Protein AF-A0A6L3ANA5-F1 (afdb_monomer)

Radius of gyration: 18.65 Å; Cα contacts (8 Å, |Δi|>4): 337; chains: 1; bounding box: 54×46×46 Å

Foldseek 3Di:
DPPLPDDLVLLLLCLLPDQPASALVLSQVQPLDHDDHSVSVVCCLQVDDDFQVVLLVVCVVVDDQQDFKKWKDKDWQAPQPQPLAPQWDFDQDPVVRHTGTTWMKTWIWTDRVQATRTNGIDTDDCPPPVDDSVNVVCVVPPDDDDDDGDMDHPDPVPPDVVVVVVVVVVVVVVVLVVVQLCNRRVLSNPNDSDPSSNVSSNVSSSVSSVVQRVQCVVVVPPGRDSVVSDDVVSVVSRD

pLDDT: mean 78.27, std 18.44, range [29.59, 97.62]

Mean predicted aligned error: 9.35 Å

Structure (mmCIF, N/CA/C/O backbone):
data_AF-A0A6L3ANA5-F1
#
_entry.id   AF-A0A6L3ANA5-F1
#
loop_
_atom_site.group_PDB
_atom_site.id
_atom_site.type_symbol
_atom_site.label_atom_id
_atom_site.label_alt_id
_atom_site.label_comp_id
_atom_site.label_asym_id
_atom_site.label_entity_id
_atom_site.label_seq_id
_atom_site.pdbx_PDB_ins_code
_atom_site.Cartn_x
_atom_site.Cartn_y
_atom_site.Cartn_z
_atom_site.occupancy
_atom_site.B_iso_or_equiv
_atom_site.auth_seq_id
_atom_site.auth_comp_id
_atom_site.auth_asym_id
_atom_site.auth_atom_id
_atom_site.pdbx_PDB_model_num
ATOM 1 N N . MET A 1 1 ? 29.520 -7.073 -9.495 1.00 44.97 1 MET A N 1
ATOM 2 C CA . MET A 1 1 ? 28.052 -6.912 -9.380 1.00 44.97 1 MET A CA 1
ATOM 3 C C . MET A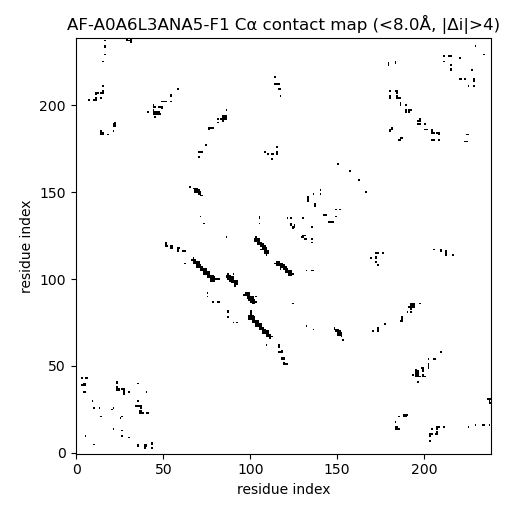 1 1 ? 27.748 -5.419 -9.348 1.00 44.97 1 MET A C 1
ATOM 5 O O . MET A 1 1 ? 28.280 -4.739 -8.481 1.00 44.97 1 MET A O 1
ATOM 9 N N . GLN A 1 2 ? 27.008 -4.876 -10.319 1.00 54.78 2 GLN A N 1
ATOM 10 C CA . GLN A 1 2 ? 26.681 -3.442 -10.339 1.00 54.78 2 GLN A CA 1
ATOM 11 C C . GLN A 1 2 ? 25.819 -3.109 -9.109 1.00 54.78 2 GLN A C 1
ATOM 13 O O . GLN A 1 2 ? 24.831 -3.801 -8.858 1.00 54.78 2 GLN A O 1
ATOM 18 N N . LYS A 1 3 ? 26.193 -2.084 -8.331 1.00 63.38 3 LYS A N 1
ATOM 19 C CA . LYS A 1 3 ? 25.430 -1.657 -7.149 1.00 63.38 3 LYS A CA 1
ATOM 20 C C . LYS A 1 3 ? 24.008 -1.288 -7.581 1.00 63.38 3 LYS A C 1
ATOM 22 O O . LYS A 1 3 ? 23.821 -0.506 -8.512 1.00 63.38 3 LYS A O 1
ATOM 27 N N . GLN A 1 4 ? 23.014 -1.871 -6.920 1.00 76.69 4 GLN A N 1
ATOM 28 C CA . GLN A 1 4 ? 21.607 -1.576 -7.164 1.00 76.69 4 GLN A CA 1
ATOM 29 C C . GLN A 1 4 ? 21.347 -0.091 -6.874 1.00 76.69 4 GLN A C 1
ATOM 31 O O . GLN A 1 4 ? 21.484 0.350 -5.734 1.00 76.69 4 GLN A O 1
ATOM 36 N N . LYS A 1 5 ? 21.044 0.694 -7.919 1.00 84.94 5 LYS A N 1
ATOM 37 C CA . LYS A 1 5 ? 20.878 2.155 -7.797 1.00 84.94 5 LYS A CA 1
ATOM 38 C C . LYS A 1 5 ? 19.527 2.540 -7.186 1.00 84.94 5 LYS A C 1
ATOM 40 O O . LYS A 1 5 ? 19.439 3.534 -6.475 1.00 84.94 5 LYS A O 1
ATOM 45 N N . CYS A 1 6 ? 18.478 1.759 -7.451 1.00 91.69 6 CYS A N 1
ATOM 46 C CA . CYS A 1 6 ? 17.171 1.969 -6.832 1.00 91.69 6 CYS A CA 1
ATOM 47 C C . CYS A 1 6 ? 17.160 1.412 -5.403 1.00 91.69 6 CYS A C 1
ATOM 49 O O . CYS A 1 6 ? 17.636 0.304 -5.165 1.00 91.69 6 CYS A O 1
ATOM 51 N N . SER A 1 7 ? 16.594 2.164 -4.463 1.00 93.00 7 SER A N 1
ATOM 52 C CA . SER A 1 7 ? 16.527 1.805 -3.045 1.00 93.00 7 SER A CA 1
ATOM 53 C C . SER A 1 7 ? 15.116 1.994 -2.494 1.00 93.00 7 SER A C 1
ATOM 55 O O . SER A 1 7 ? 14.294 2.699 -3.086 1.00 93.00 7 SER A O 1
ATOM 57 N N . LEU A 1 8 ? 14.843 1.394 -1.332 1.00 94.38 8 LEU A N 1
ATOM 58 C CA . LEU A 1 8 ? 13.560 1.547 -0.649 1.00 94.38 8 LEU A CA 1
ATOM 59 C C . LEU A 1 8 ? 13.218 3.026 -0.368 1.00 94.38 8 LEU A C 1
ATOM 61 O O . LEU A 1 8 ? 12.121 3.442 -0.748 1.00 94.38 8 LEU A O 1
ATOM 65 N N . PRO A 1 9 ? 14.115 3.856 0.210 1.00 94.44 9 PRO A N 1
ATOM 66 C CA . PRO A 1 9 ? 13.837 5.278 0.414 1.00 94.44 9 PRO A CA 1
ATOM 67 C C . PRO A 1 9 ? 13.541 6.030 -0.885 1.00 94.44 9 PRO A C 1
ATOM 69 O O . PRO A 1 9 ? 12.582 6.798 -0.922 1.00 94.44 9 PRO A O 1
ATOM 72 N N . LEU A 1 10 ? 14.309 5.772 -1.952 1.00 93.88 10 LEU A N 1
ATOM 73 C CA . LEU A 1 10 ? 14.110 6.425 -3.248 1.00 93.88 10 LEU A CA 1
ATOM 74 C C . LEU A 1 10 ? 12.730 6.096 -3.826 1.00 93.88 10 LEU A C 1
ATOM 76 O O . LEU A 1 10 ? 11.975 7.001 -4.171 1.00 93.88 10 LEU A O 1
ATOM 80 N N . TYR A 1 11 ? 12.378 4.809 -3.882 1.00 95.69 11 TYR A N 1
ATOM 81 C CA . TYR A 1 11 ? 11.090 4.382 -4.424 1.00 95.69 11 TYR A CA 1
ATOM 82 C C . TYR A 1 11 ? 9.921 4.876 -3.559 1.00 95.69 11 TYR A C 1
ATOM 84 O O . TYR A 1 11 ? 8.902 5.310 -4.085 1.00 95.69 11 TYR A O 1
ATOM 92 N N . THR A 1 12 ? 10.087 4.893 -2.232 1.00 95.25 12 THR A N 1
ATOM 93 C CA . THR A 1 12 ? 9.076 5.421 -1.300 1.00 95.25 12 THR A CA 1
ATOM 94 C C . THR A 1 12 ? 8.828 6.909 -1.543 1.00 95.25 12 THR A C 1
ATOM 96 O O . THR A 1 12 ? 7.681 7.327 -1.687 1.00 95.25 12 THR A O 1
ATOM 99 N N . ASN A 1 13 ? 9.893 7.711 -1.628 1.00 93.25 13 ASN A N 1
ATOM 100 C CA . ASN A 1 13 ? 9.788 9.152 -1.865 1.00 93.25 13 ASN A CA 1
ATOM 101 C C . ASN A 1 13 ? 9.181 9.447 -3.244 1.00 93.25 13 ASN A C 1
A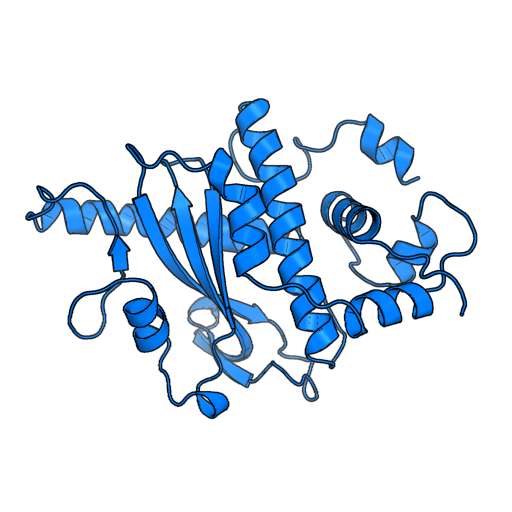TOM 103 O O . ASN A 1 13 ? 8.362 10.355 -3.370 1.00 93.25 13 ASN A O 1
ATOM 107 N N . PHE A 1 14 ? 9.499 8.627 -4.248 1.00 93.81 14 PHE A N 1
ATOM 108 C CA . PHE A 1 14 ? 8.855 8.688 -5.555 1.00 93.81 14 PHE A CA 1
ATOM 109 C C . PHE A 1 14 ? 7.338 8.468 -5.477 1.00 93.81 14 PHE A C 1
ATOM 111 O O . PHE A 1 14 ? 6.591 9.255 -6.053 1.00 93.81 14 PHE A O 1
ATOM 118 N N . LEU A 1 15 ? 6.854 7.455 -4.744 1.00 94.31 15 LEU A N 1
ATOM 119 C CA . LEU A 1 15 ? 5.407 7.229 -4.589 1.00 94.31 15 LEU A CA 1
ATOM 120 C C . LEU A 1 15 ? 4.707 8.377 -3.845 1.00 94.31 15 LEU A C 1
ATOM 122 O O . LEU A 1 15 ? 3.566 8.720 -4.169 1.00 94.31 15 LEU A O 1
ATOM 126 N N . ILE A 1 16 ? 5.385 8.970 -2.859 1.00 92.00 16 ILE A N 1
ATOM 127 C CA . ILE A 1 16 ? 4.881 10.110 -2.084 1.00 92.00 16 ILE A CA 1
ATOM 128 C C . ILE A 1 16 ? 4.738 11.348 -2.975 1.00 92.00 16 ILE A C 1
ATOM 130 O O . ILE A 1 16 ? 3.698 12.004 -2.956 1.00 92.00 16 ILE A O 1
ATOM 134 N N . ALA A 1 17 ? 5.754 11.659 -3.773 1.00 88.19 17 ALA A N 1
ATOM 135 C CA . ALA A 1 17 ? 5.783 12.892 -4.548 1.00 88.19 17 ALA A CA 1
ATOM 136 C C . ALA A 1 17 ? 5.028 12.816 -5.876 1.00 88.19 17 ALA A C 1
ATOM 138 O O . ALA A 1 17 ? 4.419 13.794 -6.306 1.00 88.19 17 ALA A O 1
ATOM 139 N N . ASN A 1 18 ? 5.045 11.660 -6.535 1.00 84.12 18 ASN A N 1
ATOM 140 C CA . ASN A 1 18 ? 4.441 11.522 -7.848 1.00 84.12 18 ASN A CA 1
ATOM 141 C C . ASN A 1 18 ? 2.910 11.471 -7.740 1.00 84.12 18 ASN A C 1
ATOM 143 O O . ASN A 1 18 ? 2.349 10.760 -6.903 1.00 84.12 18 ASN A O 1
ATOM 147 N N . GLN A 1 19 ? 2.222 12.231 -8.593 1.00 73.06 19 GLN A N 1
ATOM 148 C CA . GLN A 1 19 ? 0.756 12.312 -8.627 1.00 73.06 19 GLN A CA 1
ATOM 149 C C . GLN A 1 19 ? 0.152 11.766 -9.924 1.00 73.06 19 GLN A C 1
ATOM 151 O O . GLN A 1 19 ? -1.070 11.707 -10.041 1.00 73.06 19 GLN A O 1
ATOM 156 N N . ASN A 1 20 ? 0.979 11.362 -10.893 1.00 71.88 20 ASN A N 1
ATOM 157 C CA . ASN A 1 20 ? 0.503 11.032 -12.233 1.00 71.88 20 ASN A CA 1
ATOM 158 C C . ASN A 1 20 ? 0.919 9.620 -12.671 1.00 71.88 20 ASN A C 1
ATOM 160 O O . ASN A 1 20 ? 0.096 8.700 -12.696 1.00 71.88 20 ASN A O 1
ATOM 164 N N . ARG A 1 21 ? 2.202 9.420 -13.003 1.00 82.38 21 ARG A N 1
ATOM 165 C CA . ARG A 1 21 ? 2.681 8.203 -13.681 1.00 82.38 21 ARG A CA 1
ATOM 166 C C . ARG A 1 21 ? 3.620 7.377 -12.813 1.00 82.38 21 ARG A C 1
ATOM 168 O O . ARG A 1 21 ? 4.828 7.572 -12.832 1.00 82.38 21 ARG A O 1
ATOM 175 N N . TYR A 1 22 ? 3.086 6.381 -12.120 1.00 87.25 22 TYR A N 1
ATOM 176 C CA . TYR A 1 22 ? 3.867 5.469 -11.278 1.00 87.25 22 TYR A CA 1
ATOM 177 C C . TYR A 1 22 ? 4.582 4.391 -12.118 1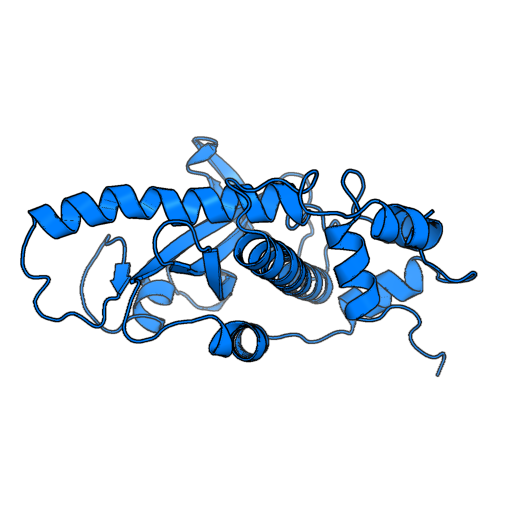.00 87.25 22 TYR A C 1
ATOM 179 O O . TYR A 1 22 ? 4.155 3.242 -12.175 1.00 87.25 22 TYR A O 1
ATOM 187 N N . SER A 1 23 ? 5.655 4.766 -12.820 1.00 89.12 23 SER A N 1
ATOM 188 C CA . SER A 1 23 ? 6.441 3.851 -13.663 1.00 89.12 23 SER A CA 1
ATOM 189 C C . SER A 1 23 ? 7.942 3.971 -13.402 1.00 89.12 23 SER A C 1
ATOM 191 O O . SER A 1 23 ? 8.415 5.018 -12.965 1.00 89.12 23 SER A O 1
ATOM 193 N N . GLY A 1 24 ? 8.702 2.914 -13.712 1.00 88.75 24 GLY A N 1
ATOM 194 C CA . GLY A 1 24 ? 10.166 2.955 -13.627 1.00 88.75 24 GLY A CA 1
ATOM 195 C C . GLY A 1 24 ? 10.792 3.980 -14.578 1.00 88.75 24 GLY A C 1
ATOM 196 O O . GLY A 1 24 ? 11.800 4.585 -14.240 1.00 88.75 24 GLY A O 1
ATOM 197 N N . VAL A 1 25 ? 10.158 4.236 -15.727 1.00 90.00 25 VAL A N 1
ATOM 198 C CA . VAL A 1 25 ? 10.573 5.298 -16.658 1.00 90.00 25 VAL A CA 1
ATOM 199 C C . VAL A 1 25 ? 10.395 6.676 -16.029 1.00 90.00 25 VAL A C 1
ATOM 201 O O . VAL A 1 25 ? 11.265 7.530 -16.156 1.00 90.00 25 VAL A O 1
ATOM 204 N N . GLU A 1 26 ? 9.287 6.899 -15.325 1.00 91.44 26 GLU A N 1
ATOM 205 C CA . GLU A 1 26 ? 9.063 8.177 -14.651 1.00 91.44 26 GLU A CA 1
ATOM 206 C C . GLU A 1 26 ? 10.079 8.392 -13.532 1.00 91.44 26 GLU A C 1
ATOM 208 O O . GLU A 1 26 ? 10.732 9.427 -13.495 1.00 91.44 26 GLU A O 1
ATOM 213 N N . LEU A 1 27 ? 10.292 7.382 -12.682 1.00 91.88 27 LEU A N 1
ATOM 214 C CA . LEU A 1 27 ? 11.313 7.457 -11.640 1.00 91.88 27 LEU A CA 1
ATOM 215 C C . LEU A 1 27 ? 12.711 7.695 -12.226 1.00 91.88 27 LEU A C 1
ATOM 217 O O . LEU A 1 27 ? 13.471 8.459 -11.650 1.00 91.88 27 LEU A O 1
ATOM 221 N N . SER A 1 28 ? 13.046 7.123 -13.388 1.00 90.94 28 SER A N 1
ATOM 222 C CA . SER A 1 28 ? 14.344 7.405 -14.018 1.00 90.94 28 SER A CA 1
ATOM 223 C C . SER A 1 28 ? 14.534 8.859 -14.462 1.00 90.94 28 SER A C 1
ATOM 225 O O . SER A 1 28 ? 15.671 9.285 -14.617 1.00 90.94 28 SER A O 1
ATOM 227 N N . LYS A 1 29 ? 13.446 9.616 -14.661 1.00 89.56 29 LYS A N 1
ATOM 228 C CA . LYS A 1 29 ? 13.493 11.028 -15.070 1.00 89.56 29 LYS A CA 1
ATOM 229 C C . LYS A 1 29 ? 13.559 11.996 -13.895 1.00 89.56 29 LYS A C 1
ATOM 231 O O . LYS A 1 29 ? 14.153 13.051 -14.036 1.00 89.56 29 LYS A O 1
ATOM 236 N N . VAL A 1 30 ? 12.919 11.646 -12.778 1.00 89.38 30 VAL A N 1
ATOM 237 C CA . VAL A 1 30 ? 12.760 12.527 -11.601 1.00 89.38 30 VAL A CA 1
ATOM 238 C C . VAL A 1 30 ? 13.673 12.139 -10.437 1.00 89.38 30 VAL A C 1
ATOM 240 O O . VAL A 1 30 ? 13.513 12.614 -9.314 1.00 89.38 30 VAL A O 1
ATOM 243 N N . ALA A 1 31 ? 14.576 11.182 -10.650 1.00 88.06 31 ALA A N 1
ATOM 244 C CA . ALA A 1 31 ? 15.518 10.785 -9.621 1.00 88.06 31 ALA A CA 1
ATOM 245 C C . ALA A 1 31 ? 16.539 11.907 -9.370 1.00 88.06 31 ALA A C 1
ATOM 247 O O . ALA A 1 31 ? 17.009 12.522 -10.322 1.00 88.06 31 ALA A O 1
ATOM 248 N N . PRO A 1 32 ? 16.967 12.114 -8.113 1.00 84.06 32 PRO A N 1
ATOM 249 C CA . PRO A 1 32 ? 17.853 13.219 -7.738 1.00 84.06 32 PRO A CA 1
ATOM 250 C C . PRO A 1 32 ? 19.316 13.018 -8.173 1.00 84.06 32 PRO A C 1
ATOM 252 O O . PRO A 1 32 ? 20.201 13.745 -7.733 1.00 84.06 32 PRO A O 1
ATOM 255 N N . PHE A 1 33 ? 19.604 11.985 -8.965 1.00 83.38 33 PHE A N 1
ATOM 256 C CA . PHE A 1 33 ? 20.933 11.698 -9.488 1.00 83.38 33 PHE A CA 1
ATOM 257 C C . PHE A 1 33 ? 20.832 11.175 -10.917 1.00 83.38 33 PHE A C 1
ATOM 259 O O . PHE A 1 33 ? 19.941 10.385 -11.245 1.00 83.38 33 PHE A O 1
ATOM 266 N N . GLU A 1 34 ? 21.783 11.595 -11.746 1.00 67.31 34 GLU A N 1
ATOM 267 C CA . GLU A 1 34 ? 21.899 11.156 -13.132 1.00 67.31 34 GLU A CA 1
ATOM 268 C C . G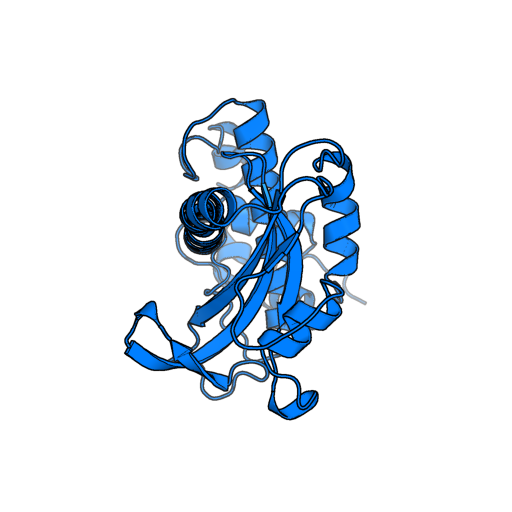LU A 1 34 ? 22.214 9.638 -13.185 1.00 67.31 34 GLU A C 1
ATOM 270 O O . GLU A 1 34 ? 22.808 9.060 -12.268 1.00 67.31 34 GLU A O 1
ATOM 275 N N . ASP A 1 35 ? 21.758 8.955 -14.242 1.00 79.12 35 ASP A N 1
ATOM 276 C CA . ASP A 1 35 ? 22.039 7.542 -14.573 1.00 79.12 35 ASP A CA 1
ATOM 277 C C . ASP A 1 35 ? 21.262 6.413 -13.860 1.00 79.12 35 ASP A C 1
ATOM 279 O O . ASP A 1 35 ? 21.728 5.259 -13.843 1.00 79.12 35 ASP A O 1
ATOM 283 N N . ILE A 1 36 ? 20.085 6.645 -13.274 1.00 88.31 36 ILE A N 1
ATOM 284 C CA . ILE A 1 36 ? 19.224 5.514 -12.884 1.00 88.31 36 ILE A CA 1
ATOM 285 C C . ILE A 1 36 ? 18.436 4.982 -14.089 1.00 88.31 36 ILE A C 1
ATOM 287 O O . ILE A 1 36 ? 17.561 5.640 -14.633 1.00 88.31 36 ILE A O 1
ATOM 291 N N . SER A 1 37 ? 18.706 3.744 -14.506 1.00 90.06 37 SER A N 1
ATOM 292 C CA . SER A 1 37 ? 17.910 3.106 -15.558 1.00 90.06 37 SER A CA 1
ATOM 293 C C . SER A 1 37 ? 16.599 2.529 -15.016 1.00 90.06 37 SER A C 1
ATOM 295 O O . SER A 1 37 ? 16.537 2.024 -13.889 1.00 90.06 37 SER A O 1
ATOM 297 N N . HIS A 1 38 ? 15.556 2.515 -15.850 1.00 88.88 38 HIS A N 1
ATOM 298 C CA . HIS A 1 38 ? 14.297 1.830 -15.539 1.00 88.88 38 HIS A CA 1
ATOM 299 C C . HIS A 1 38 ? 14.491 0.321 -15.292 1.00 88.88 38 HIS A C 1
ATOM 301 O O . HIS A 1 38 ? 13.760 -0.272 -14.495 1.00 88.88 38 HIS A O 1
ATOM 307 N N . ASP A 1 39 ? 15.526 -0.289 -15.874 1.00 90.44 39 ASP A N 1
ATOM 308 C CA . ASP A 1 39 ? 15.921 -1.673 -15.587 1.00 90.44 39 ASP A CA 1
ATOM 309 C C . ASP A 1 39 ? 16.429 -1.863 -14.157 1.00 90.44 39 ASP A C 1
ATOM 311 O O . ASP A 1 39 ? 16.161 -2.890 -13.537 1.00 90.44 39 ASP A O 1
ATOM 315 N N . SER A 1 40 ? 17.166 -0.890 -13.612 1.00 91.75 40 SER A N 1
ATOM 316 C CA . SER A 1 40 ? 17.617 -0.915 -12.213 1.00 91.75 40 SER A CA 1
ATOM 317 C C . SER A 1 40 ? 16.425 -0.882 -11.252 1.00 91.75 40 SER A C 1
ATOM 319 O O . SER A 1 40 ? 16.412 -1.580 -10.237 1.00 91.75 40 SER A O 1
ATOM 321 N N . ILE A 1 41 ? 15.389 -0.118 -11.604 1.00 93.56 41 ILE A N 1
ATOM 322 C CA . ILE A 1 41 ? 14.143 -0.016 -10.835 1.00 93.56 41 ILE A CA 1
ATOM 323 C C . ILE A 1 41 ? 13.339 -1.314 -10.940 1.00 93.56 41 ILE A C 1
ATOM 325 O O . ILE A 1 41 ? 12.881 -1.837 -9.926 1.00 93.56 41 ILE A O 1
ATOM 329 N N . SER A 1 42 ? 13.217 -1.875 -12.144 1.00 94.19 42 SER A N 1
ATOM 330 C CA . SER A 1 42 ? 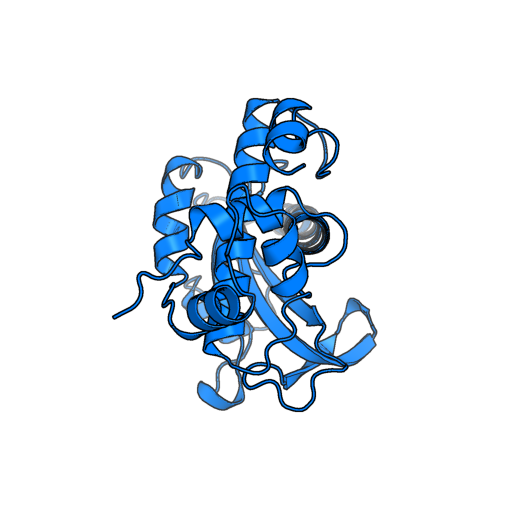12.534 -3.155 -12.367 1.00 94.19 42 SER A CA 1
ATOM 331 C C . SER A 1 42 ? 13.223 -4.293 -11.612 1.00 94.19 42 SER A C 1
ATOM 333 O O . SER A 1 42 ? 12.555 -5.075 -10.937 1.00 94.19 42 SER A O 1
ATOM 335 N N . ARG A 1 43 ? 14.564 -4.326 -11.625 1.00 94.69 43 ARG A N 1
ATOM 336 C CA . ARG A 1 43 ? 15.360 -5.242 -10.797 1.00 94.69 43 ARG A CA 1
ATOM 337 C C . ARG A 1 43 ? 15.091 -5.044 -9.313 1.00 94.69 43 ARG A C 1
ATOM 339 O O . ARG A 1 43 ? 14.862 -6.032 -8.634 1.00 94.69 43 ARG A O 1
ATOM 346 N N . PHE A 1 44 ? 15.044 -3.802 -8.821 1.00 95.75 44 PHE A N 1
ATOM 347 C CA . PHE A 1 44 ? 14.697 -3.539 -7.422 1.00 95.75 44 PHE A CA 1
ATOM 348 C C . PHE A 1 44 ? 13.332 -4.089 -7.032 1.00 95.75 44 PHE A C 1
ATOM 350 O O . PHE A 1 44 ? 13.223 -4.736 -5.994 1.00 95.75 44 PHE A O 1
ATOM 357 N N . LEU A 1 45 ? 12.317 -3.887 -7.867 1.00 95.69 45 LEU A N 1
ATOM 358 C CA . LEU A 1 45 ? 10.989 -4.427 -7.600 1.00 95.69 45 LEU A CA 1
ATOM 359 C C . LEU A 1 45 ? 10.987 -5.960 -7.598 1.00 95.69 45 LEU A C 1
ATOM 361 O O . LEU A 1 45 ? 10.343 -6.563 -6.748 1.00 95.69 45 LEU A O 1
ATOM 365 N N . ALA A 1 46 ? 11.696 -6.593 -8.533 1.00 95.31 46 ALA A N 1
ATOM 366 C CA . ALA A 1 46 ? 11.709 -8.046 -8.676 1.00 95.31 46 ALA A CA 1
ATOM 367 C C . ALA A 1 46 ? 12.592 -8.776 -7.649 1.00 95.31 46 ALA A C 1
ATOM 369 O O . ALA A 1 46 ? 12.283 -9.911 -7.303 1.00 95.31 46 ALA A O 1
ATOM 370 N N . SER A 1 47 ? 13.682 -8.163 -7.176 1.00 94.25 47 SER A N 1
ATOM 371 C CA . SER A 1 47 ? 14.657 -8.816 -6.289 1.00 94.25 47 SER A CA 1
ATOM 372 C C . SER A 1 47 ? 14.486 -8.475 -4.810 1.00 94.25 47 SER A C 1
ATOM 374 O O . SER A 1 47 ? 15.143 -9.088 -3.970 1.00 94.25 47 SER A O 1
ATOM 376 N N . SER A 1 48 ? 13.677 -7.467 -4.477 1.00 93.50 48 SER A N 1
ATOM 377 C CA . SER A 1 48 ? 13.403 -7.125 -3.080 1.00 93.50 48 SER A CA 1
ATOM 378 C C . SER A 1 48 ? 12.438 -8.130 -2.465 1.00 93.50 48 SER A C 1
ATOM 380 O O . SER A 1 48 ? 11.505 -8.588 -3.117 1.00 93.50 48 SER A O 1
ATOM 382 N N . ASN A 1 49 ? 12.649 -8.445 -1.189 1.00 90.12 49 ASN A N 1
ATOM 383 C CA . ASN A 1 49 ? 11.765 -9.316 -0.429 1.00 90.12 49 ASN A CA 1
ATOM 384 C C . ASN A 1 49 ? 11.316 -8.590 0.838 1.00 90.12 49 ASN A C 1
ATOM 386 O O . ASN A 1 49 ? 12.045 -8.550 1.832 1.00 90.12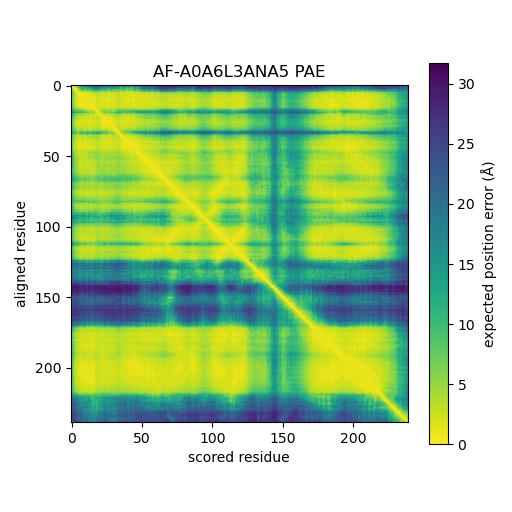 49 ASN A O 1
ATOM 390 N N . PHE A 1 50 ? 10.136 -7.977 0.766 1.00 92.12 50 PHE A N 1
ATOM 391 C CA . PHE A 1 50 ? 9.510 -7.321 1.904 1.00 92.12 50 PHE A CA 1
ATOM 392 C C . PHE A 1 50 ? 8.287 -8.098 2.368 1.00 92.12 50 PHE A C 1
ATOM 394 O O . PHE A 1 50 ? 7.511 -8.601 1.558 1.00 92.12 50 PHE A O 1
ATOM 401 N N . THR A 1 51 ? 8.101 -8.166 3.682 1.00 87.00 51 THR A N 1
ATOM 402 C CA . THR A 1 51 ? 7.019 -8.926 4.310 1.00 87.00 51 THR A CA 1
ATOM 403 C C . THR A 1 51 ? 6.078 -8.002 5.079 1.00 87.00 51 THR A C 1
ATOM 405 O O . THR A 1 51 ? 6.530 -6.999 5.641 1.00 87.00 51 THR A O 1
ATOM 408 N N . PRO A 1 52 ? 4.780 -8.336 5.185 1.00 85.06 52 PRO A N 1
ATOM 409 C CA . PRO A 1 52 ? 3.848 -7.581 6.022 1.00 85.06 52 PRO A CA 1
ATOM 410 C C . PRO A 1 52 ? 4.310 -7.451 7.483 1.00 85.06 52 PRO A C 1
ATOM 412 O O . PRO A 1 52 ? 4.139 -6.403 8.090 1.00 85.06 52 PRO A O 1
ATOM 415 N N . SER A 1 53 ? 5.026 -8.435 8.038 1.00 83.94 53 SER A N 1
ATOM 416 C CA . SER A 1 53 ? 5.596 -8.335 9.393 1.00 83.94 53 SER A CA 1
ATOM 417 C C . SER A 1 53 ? 6.603 -7.187 9.553 1.00 83.94 53 SER A C 1
ATOM 419 O O . SER A 1 53 ? 6.728 -6.619 10.638 1.00 83.94 53 SER A O 1
ATOM 421 N N . GLN A 1 54 ? 7.307 -6.794 8.485 1.00 88.75 54 GLN A N 1
ATOM 422 C CA . GLN A 1 54 ? 8.170 -5.609 8.517 1.00 88.75 54 GLN A CA 1
ATOM 423 C C . GLN A 1 54 ? 7.365 -4.306 8.576 1.00 88.75 54 GLN A C 1
ATOM 425 O O . GLN A 1 54 ? 7.880 -3.323 9.107 1.00 88.75 54 GLN A O 1
ATOM 430 N N . LEU A 1 55 ? 6.120 -4.294 8.083 1.00 90.00 55 LEU A N 1
ATOM 431 C CA . LEU A 1 55 ? 5.212 -3.153 8.212 1.00 90.00 55 LEU A CA 1
ATOM 432 C C . LEU A 1 55 ? 4.898 -2.886 9.684 1.00 90.00 55 LEU A C 1
ATOM 434 O O . LEU A 1 55 ? 5.035 -1.754 10.142 1.00 90.00 55 LEU A O 1
ATOM 438 N N . TRP A 1 56 ? 4.578 -3.943 10.440 1.00 89.62 56 TRP A N 1
ATOM 439 C CA . TRP A 1 56 ? 4.298 -3.851 11.874 1.00 89.62 56 TRP A CA 1
ATOM 440 C C . TRP A 1 56 ? 5.436 -3.177 12.647 1.00 89.62 56 TRP A C 1
ATOM 442 O O . TRP A 1 56 ? 5.191 -2.304 13.475 1.00 89.62 56 TRP A O 1
ATOM 452 N N . ASN A 1 57 ? 6.692 -3.504 12.329 1.00 89.06 57 ASN A N 1
ATOM 453 C CA . ASN A 1 57 ? 7.850 -2.877 12.974 1.00 89.06 57 ASN A CA 1
ATOM 454 C C . ASN A 1 57 ? 7.912 -1.355 12.758 1.00 89.06 57 ASN A C 1
ATOM 456 O O . ASN A 1 57 ? 8.447 -0.651 13.610 1.00 89.06 57 ASN A O 1
ATOM 460 N N . GLN A 1 58 ? 7.374 -0.851 11.643 1.00 89.25 58 GLN A N 1
ATOM 461 C CA . GLN A 1 58 ? 7.328 0.583 11.344 1.00 89.25 58 GLN A CA 1
ATOM 462 C C . GLN A 1 58 ? 6.183 1.288 12.078 1.00 89.25 58 GLN A C 1
ATOM 464 O O . GLN A 1 58 ? 6.357 2.416 12.529 1.00 89.25 58 GLN A O 1
ATOM 469 N N . VAL A 1 59 ? 5.025 0.635 12.209 1.00 93.38 59 VAL A N 1
ATOM 470 C CA . VAL A 1 59 ? 3.810 1.268 12.754 1.00 93.38 59 VAL A CA 1
ATOM 471 C C . VAL A 1 59 ? 3.563 0.996 14.229 1.00 93.38 59 VAL A C 1
ATOM 473 O O . VAL A 1 59 ? 2.807 1.732 14.850 1.00 93.38 59 VAL A O 1
ATOM 476 N N . LYS A 1 60 ? 4.208 -0.012 14.824 1.00 92.00 60 LYS A N 1
ATOM 477 C CA . LYS A 1 60 ? 4.066 -0.347 16.249 1.00 92.00 60 LYS A CA 1
ATOM 478 C C . LYS A 1 60 ? 4.202 0.866 17.190 1.00 92.00 60 LYS A C 1
ATOM 480 O O . LYS A 1 60 ? 3.438 0.908 18.149 1.00 92.00 60 LYS A O 1
ATOM 485 N N . PRO A 1 61 ? 5.110 1.841 16.964 1.00 93.56 61 PRO A N 1
ATOM 486 C CA . PRO A 1 61 ? 5.199 3.036 17.811 1.00 93.56 61 PRO A CA 1
ATOM 487 C C . PRO A 1 61 ? 4.025 4.015 17.659 1.00 93.56 61 PRO A C 1
ATOM 489 O O . PRO A 1 61 ? 3.855 4.876 18.513 1.00 93.56 61 PRO A O 1
ATOM 492 N N . LEU A 1 62 ? 3.256 3.913 16.571 1.00 91.06 62 LEU A N 1
ATOM 493 C CA . LEU A 1 62 ? 2.115 4.780 16.257 1.00 91.06 62 LEU A CA 1
ATOM 494 C C . LEU A 1 62 ? 0.789 4.235 16.809 1.00 91.06 62 LEU A C 1
ATOM 496 O O . LEU A 1 62 ? -0.211 4.936 16.781 1.00 91.06 62 LEU A O 1
ATOM 500 N N . VAL A 1 63 ? 0.767 2.982 17.272 1.00 90.06 63 VAL A N 1
ATOM 501 C CA . VAL A 1 63 ? -0.444 2.314 17.757 1.00 90.06 63 VAL A CA 1
ATOM 502 C C . VAL A 1 63 ? -0.530 2.438 19.271 1.00 90.06 63 VAL A C 1
ATOM 504 O O . VAL A 1 63 ? 0.274 1.849 20.000 1.00 90.06 63 VAL A O 1
ATOM 507 N N . ASP A 1 64 ? -1.550 3.146 19.746 1.00 87.25 64 ASP A N 1
ATOM 508 C CA . ASP A 1 64 ? -1.943 3.097 21.148 1.00 87.25 64 ASP A CA 1
ATOM 509 C C . ASP A 1 64 ? -2.733 1.806 21.403 1.00 87.25 64 ASP A C 1
ATOM 511 O O . ASP A 1 64 ? -3.745 1.529 20.770 1.00 87.25 64 ASP A O 1
ATOM 515 N N . LYS A 1 65 ? -2.246 0.977 22.328 1.00 82.44 65 LYS A N 1
ATOM 516 C CA . LYS A 1 65 ? -2.877 -0.304 22.683 1.00 82.44 65 LYS A CA 1
ATOM 517 C C . LYS A 1 65 ? -3.966 -0.172 23.742 1.00 82.44 65 LYS A C 1
ATOM 519 O O . LYS A 1 65 ? -4.591 -1.172 24.085 1.00 82.44 65 LYS A O 1
ATOM 524 N N . THR A 1 66 ? -4.116 1.015 24.318 1.00 78.31 66 THR A N 1
ATOM 525 C CA . THR A 1 66 ? -5.099 1.322 25.361 1.00 78.31 66 THR A CA 1
ATOM 526 C C . THR A 1 66 ? -6.327 2.023 24.798 1.00 78.31 66 THR A C 1
ATOM 528 O O . THR A 1 66 ? -7.380 1.973 25.422 1.00 78.31 66 THR A O 1
ATOM 531 N N . THR A 1 67 ? -6.213 2.629 23.611 1.00 81.00 67 THR A N 1
ATOM 532 C CA . THR A 1 67 ? -7.308 3.330 22.934 1.00 81.00 67 THR A CA 1
ATOM 533 C C . THR A 1 67 ? -7.418 2.927 21.461 1.00 81.00 67 THR A C 1
ATOM 535 O O . THR A 1 67 ? -6.542 2.260 20.915 1.00 81.00 67 THR A O 1
ATOM 538 N N . GLY A 1 68 ? -8.506 3.338 20.808 1.00 81.31 68 GLY A N 1
ATOM 539 C CA . GLY A 1 68 ? -8.769 3.012 19.406 1.00 81.31 68 GLY A CA 1
ATOM 540 C C . GLY A 1 68 ? -9.297 1.592 19.208 1.00 81.31 68 GLY A C 1
ATOM 541 O O . GLY A 1 68 ? -9.604 0.877 20.159 1.00 81.31 68 GLY A O 1
ATOM 542 N N . TYR A 1 69 ? -9.439 1.200 17.949 1.00 79.44 69 TYR A N 1
ATOM 543 C CA . TYR A 1 69 ? -9.990 -0.094 17.556 1.00 79.44 69 TYR A CA 1
ATOM 544 C C . TYR A 1 69 ? -9.320 -0.597 16.282 1.00 79.44 69 TYR A C 1
ATOM 546 O O . TYR A 1 69 ? -8.744 0.171 15.505 1.00 79.44 69 TYR A O 1
ATOM 554 N N . VAL A 1 70 ? -9.383 -1.912 16.079 1.00 80.94 70 VAL A N 1
ATOM 555 C CA . VAL A 1 70 ? -8.847 -2.567 14.889 1.00 80.94 70 VAL A CA 1
ATOM 556 C C . VAL A 1 70 ? -9.994 -2.994 13.982 1.00 80.94 70 VAL A C 1
ATOM 558 O O . VAL A 1 70 ? -10.867 -3.755 14.395 1.00 80.94 70 VAL A O 1
ATOM 561 N N . ILE A 1 71 ? -9.960 -2.526 12.738 1.00 80.56 71 ILE A N 1
ATOM 562 C CA . ILE A 1 71 ? -10.911 -2.866 11.680 1.00 80.56 71 ILE A CA 1
ATOM 563 C C . ILE A 1 71 ? -10.232 -3.789 10.678 1.00 80.56 71 ILE A C 1
ATOM 565 O O . ILE A 1 71 ? -9.082 -3.562 10.291 1.00 80.56 71 ILE A O 1
ATOM 569 N N . CYS A 1 72 ? -10.968 -4.790 10.211 1.00 79.25 72 CYS A N 1
ATOM 570 C CA . CYS A 1 72 ? -10.536 -5.656 9.129 1.00 79.25 72 CYS A CA 1
ATOM 571 C C . CYS A 1 72 ? -11.519 -5.589 7.959 1.00 79.25 72 CYS A C 1
ATOM 573 O O . CYS A 1 72 ? -12.722 -5.762 8.150 1.00 79.25 72 CYS A O 1
ATOM 575 N N . ASP A 1 73 ? -11.015 -5.334 6.757 1.00 80.94 73 ASP A N 1
ATOM 576 C CA . ASP A 1 73 ? -11.815 -5.330 5.531 1.00 80.94 73 ASP A CA 1
ATOM 577 C C . ASP A 1 73 ? -10.910 -5.523 4.319 1.00 80.94 73 ASP A C 1
ATOM 579 O O . ASP A 1 73 ? -9.697 -5.280 4.374 1.00 80.94 73 ASP A O 1
ATOM 583 N N . ASP A 1 74 ? -11.493 -5.975 3.215 1.00 85.31 74 ASP A N 1
ATOM 584 C CA . ASP A 1 74 ? -10.746 -6.202 1.991 1.00 85.31 74 ASP A CA 1
ATOM 585 C C . ASP A 1 74 ? -10.906 -5.077 0.963 1.00 85.31 74 ASP A C 1
ATOM 587 O O . ASP A 1 74 ? -11.883 -4.332 0.919 1.00 85.31 74 ASP A O 1
ATOM 591 N N . THR A 1 75 ? -9.910 -4.943 0.093 1.00 89.00 75 THR A N 1
ATOM 592 C CA . THR A 1 75 ? -9.994 -4.076 -1.076 1.00 89.00 75 THR A CA 1
ATOM 593 C C . THR A 1 75 ? -9.429 -4.768 -2.302 1.00 89.00 75 THR A C 1
ATOM 595 O O . THR A 1 75 ? -8.389 -5.423 -2.254 1.00 89.00 75 THR A O 1
ATOM 598 N N . LEU A 1 76 ? -10.096 -4.587 -3.441 1.00 90.88 76 LEU A N 1
ATOM 599 C CA . LEU A 1 76 ? -9.615 -5.084 -4.724 1.00 90.88 76 LEU A CA 1
ATOM 600 C C . LEU A 1 76 ? -8.736 -4.029 -5.395 1.00 90.88 76 LEU A C 1
ATOM 602 O O . LEU A 1 76 ? -9.216 -2.936 -5.701 1.00 90.88 76 LEU A O 1
ATOM 606 N N . LEU A 1 77 ? -7.473 -4.357 -5.656 1.00 93.75 77 LEU A N 1
ATOM 607 C CA . LEU A 1 77 ? -6.602 -3.578 -6.530 1.00 93.75 77 LEU A CA 1
ATOM 608 C C . LEU A 1 77 ? -6.924 -3.908 -7.986 1.00 93.75 77 LEU A C 1
ATOM 610 O O . LEU A 1 77 ? -6.778 -5.057 -8.413 1.00 93.75 77 LEU A O 1
ATOM 614 N N . ASP A 1 78 ? -7.344 -2.907 -8.754 1.00 92.50 78 ASP A N 1
ATOM 615 C CA . ASP A 1 78 ? -7.755 -3.108 -10.143 1.00 92.50 78 ASP A CA 1
ATOM 616 C C . ASP A 1 78 ? -6.578 -3.540 -11.037 1.00 92.50 78 ASP A C 1
ATOM 618 O O . ASP A 1 78 ? -5.592 -2.816 -11.196 1.00 92.50 78 ASP A O 1
ATOM 622 N N . LYS A 1 79 ? -6.701 -4.725 -11.650 1.00 93.56 79 LYS A N 1
ATOM 623 C CA . LYS A 1 79 ? -5.787 -5.254 -12.673 1.00 93.56 79 LYS A CA 1
ATOM 624 C C . LYS A 1 79 ? -6.562 -5.752 -13.897 1.00 93.56 79 LYS A C 1
ATOM 626 O O . LYS A 1 79 ? -6.133 -6.703 -14.558 1.00 93.56 79 LYS A O 1
ATOM 631 N N . ARG A 1 80 ? -7.690 -5.111 -14.242 1.00 90.75 80 ARG A N 1
ATOM 632 C CA . ARG A 1 80 ? -8.614 -5.569 -15.302 1.00 90.75 80 ARG A CA 1
ATOM 633 C C . ARG A 1 80 ? -7.954 -5.769 -16.669 1.00 90.75 80 ARG A C 1
ATOM 635 O O . ARG A 1 80 ? -8.381 -6.631 -17.430 1.00 90.75 80 ARG A O 1
ATOM 642 N N . TYR A 1 81 ? -6.888 -5.021 -16.954 1.00 89.19 81 TYR A N 1
ATOM 643 C CA . TYR A 1 81 ? -6.139 -5.104 -18.212 1.00 89.19 81 TYR A CA 1
ATOM 644 C C . TYR A 1 81 ? -4.886 -6.000 -18.145 1.00 89.19 81 TYR A C 1
ATOM 646 O O . TYR A 1 81 ? -4.269 -6.255 -19.175 1.00 89.19 81 TYR A O 1
ATOM 654 N N . SER A 1 82 ? -4.498 -6.506 -16.968 1.00 88.75 82 SER A N 1
ATOM 655 C CA . SER A 1 82 ? -3.267 -7.290 -16.776 1.00 88.75 82 SER A CA 1
ATOM 656 C C . SER A 1 82 ? -3.570 -8.791 -16.694 1.00 88.75 82 SER A C 1
ATOM 658 O O . SER A 1 82 ? -3.661 -9.371 -15.614 1.00 88.75 82 SER A O 1
ATOM 660 N N . LYS A 1 83 ? -3.764 -9.424 -17.858 1.00 83.81 83 LYS A N 1
ATOM 661 C CA . LYS A 1 83 ? -4.187 -10.836 -17.956 1.00 83.81 83 LYS A CA 1
ATOM 662 C C . LYS A 1 83 ? -3.114 -11.846 -17.528 1.00 83.81 83 LYS A C 1
ATOM 664 O O . LYS A 1 83 ? -3.466 -12.933 -17.096 1.00 83.81 83 LYS A O 1
ATOM 669 N N . ALA A 1 84 ? -1.837 -11.489 -17.653 1.00 90.12 84 ALA A N 1
ATOM 670 C CA . ALA A 1 84 ? -0.696 -12.352 -17.331 1.00 90.12 84 ALA A CA 1
ATOM 671 C C . ALA A 1 84 ? -0.095 -12.072 -15.939 1.00 90.12 84 ALA A C 1
ATOM 673 O O . ALA A 1 84 ? 1.022 -12.485 -15.657 1.00 90.12 84 ALA A O 1
ATOM 674 N N . ASN A 1 85 ? -0.791 -11.313 -15.086 1.00 91.88 85 ASN A N 1
ATOM 675 C CA . ASN A 1 85 ? -0.313 -10.996 -13.744 1.00 91.88 85 ASN A CA 1
ATOM 676 C C . ASN A 1 85 ? -0.346 -12.240 -12.845 1.00 91.88 85 ASN A C 1
ATOM 678 O O . ASN A 1 85 ? -1.396 -12.861 -12.694 1.00 91.88 85 ASN A O 1
ATOM 682 N N . GLU A 1 86 ? 0.780 -12.564 -12.213 1.00 93.06 86 GLU A N 1
ATOM 683 C CA . GLU A 1 86 ? 0.934 -13.768 -11.388 1.00 93.06 86 GLU A CA 1
ATOM 684 C C . GLU A 1 86 ? 0.044 -13.749 -10.130 1.00 93.06 86 GLU A C 1
ATOM 686 O O . GLU A 1 86 ? -0.437 -14.797 -9.696 1.00 93.06 86 GLU A O 1
ATOM 691 N N . LEU A 1 87 ? -0.249 -12.563 -9.577 1.00 91.06 87 LEU A N 1
ATOM 692 C CA . LEU A 1 87 ? -1.074 -12.407 -8.370 1.00 91.06 87 LEU A CA 1
ATOM 693 C C . LEU A 1 87 ? -2.546 -12.118 -8.661 1.00 91.06 87 LEU A C 1
ATOM 695 O O . LEU A 1 87 ? -3.398 -12.446 -7.836 1.00 91.06 87 LEU A O 1
ATOM 699 N N . ALA A 1 88 ? -2.860 -11.467 -9.783 1.00 90.75 88 ALA A N 1
ATOM 700 C CA . ALA A 1 88 ? -4.232 -11.069 -10.067 1.00 90.75 88 ALA A CA 1
ATOM 701 C C . ALA A 1 88 ? -5.104 -12.285 -10.400 1.00 90.75 88 ALA A C 1
ATOM 703 O O . ALA A 1 88 ? -4.685 -13.210 -11.102 1.00 90.75 88 ALA A O 1
ATOM 704 N N . LYS A 1 89 ? -6.336 -12.263 -9.893 1.00 88.19 89 LYS A N 1
ATOM 705 C CA . LYS A 1 89 ? -7.358 -13.280 -10.143 1.00 88.19 89 LYS A CA 1
ATOM 706 C C . LYS A 1 89 ? -8.715 -12.616 -10.344 1.00 88.19 89 LYS A C 1
ATOM 708 O O . LYS A 1 89 ? -8.924 -11.457 -9.978 1.00 88.19 89 LYS A O 1
ATOM 713 N N . LYS A 1 90 ? -9.654 -13.357 -10.932 1.00 86.56 90 LYS A N 1
ATOM 714 C CA . LYS A 1 90 ? -11.046 -12.915 -11.070 1.00 86.56 90 LYS A CA 1
ATOM 715 C C . LYS A 1 90 ? -11.708 -12.886 -9.696 1.00 86.56 90 LYS A C 1
ATOM 717 O O . LYS A 1 90 ? -11.853 -13.925 -9.064 1.00 86.56 90 LYS A O 1
ATOM 722 N N . GLN A 1 91 ? -12.127 -11.709 -9.254 1.00 80.25 91 GLN A N 1
ATOM 723 C CA . GLN A 1 91 ? -12.802 -11.499 -7.979 1.00 80.25 91 GLN A CA 1
ATOM 724 C C . GLN A 1 91 ? -14.019 -10.602 -8.164 1.00 80.25 91 GLN A C 1
ATOM 726 O O . GLN A 1 91 ? -14.020 -9.710 -9.013 1.00 80.25 91 GLN A O 1
ATOM 731 N N . TYR A 1 92 ? -15.065 -10.826 -7.375 1.00 73.94 92 TYR A N 1
ATOM 732 C CA . TYR A 1 92 ? -16.204 -9.919 -7.360 1.00 73.94 92 TYR A CA 1
ATOM 733 C C . TYR A 1 92 ? -15.788 -8.576 -6.752 1.00 73.94 92 TYR A C 1
ATOM 735 O O . TYR A 1 92 ? -15.225 -8.525 -5.659 1.00 73.94 92 TYR A O 1
ATOM 743 N N . SER A 1 93 ? -16.048 -7.488 -7.472 1.00 73.12 93 SER A N 1
ATOM 744 C CA 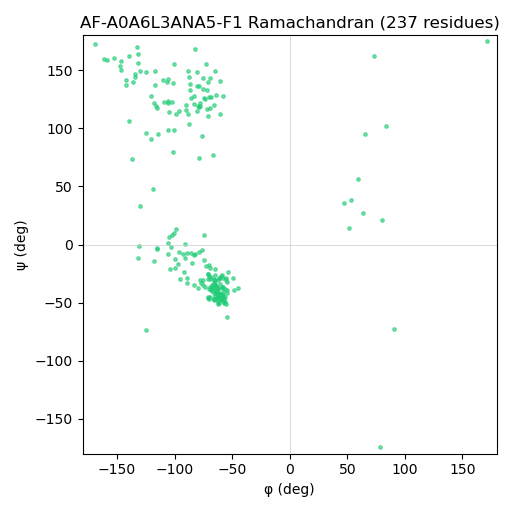. SER A 1 93 ? -15.885 -6.132 -6.965 1.00 73.12 93 SER A CA 1
ATOM 745 C C . SER A 1 93 ? -17.243 -5.613 -6.513 1.00 73.12 93 SER A C 1
ATOM 747 O O . SER A 1 93 ? -18.100 -5.348 -7.355 1.00 73.12 93 SER A O 1
ATOM 749 N N . GLY A 1 94 ? -17.423 -5.417 -5.204 1.00 68.25 94 GLY A N 1
ATOM 750 C CA . GLY A 1 94 ? -18.636 -4.789 -4.667 1.00 68.25 94 GLY A CA 1
ATOM 751 C C . GLY A 1 94 ? -18.866 -3.386 -5.236 1.00 68.25 94 GLY A C 1
ATOM 752 O O . GLY A 1 94 ? -19.988 -3.040 -5.572 1.00 68.25 94 GLY A O 1
ATOM 753 N N . LYS A 1 95 ? -17.784 -2.626 -5.461 1.00 71.94 95 LYS A N 1
ATOM 754 C CA . LYS A 1 95 ? -17.825 -1.277 -6.050 1.00 71.94 95 LYS A CA 1
ATOM 755 C C . LYS A 1 95 ? -18.376 -1.255 -7.480 1.00 71.94 95 LYS A C 1
ATOM 757 O O . LYS A 1 95 ? -19.037 -0.303 -7.872 1.00 71.94 95 LYS A O 1
ATOM 762 N N . GLU A 1 96 ? -18.026 -2.250 -8.287 1.00 75.75 96 GLU A N 1
ATOM 763 C CA . GLU A 1 96 ? -18.340 -2.271 -9.724 1.00 75.75 96 GLU A CA 1
ATOM 764 C C . GLU A 1 96 ? -19.469 -3.250 -10.066 1.00 75.75 96 GLU A C 1
ATOM 766 O O . GLU A 1 96 ? -19.791 -3.412 -11.244 1.00 75.75 96 GLU A O 1
ATOM 771 N N . HIS A 1 97 ? -20.028 -3.922 -9.053 1.00 79.50 97 HIS A N 1
ATOM 772 C CA . HIS A 1 97 ? -21.069 -4.947 -9.157 1.00 79.50 97 HIS A CA 1
ATOM 773 C C . HIS A 1 97 ? -20.788 -6.012 -10.230 1.00 79.50 97 HIS A C 1
ATOM 775 O O . HIS A 1 97 ? -21.689 -6.492 -10.917 1.00 79.50 97 HIS A O 1
ATOM 781 N N . LYS A 1 98 ? -19.511 -6.374 -10.407 1.00 83.94 98 LYS A N 1
ATOM 782 C CA . LYS A 1 98 ? -19.077 -7.344 -11.420 1.00 83.94 98 LYS A CA 1
ATOM 783 C C . LYS A 1 98 ? -17.800 -8.062 -11.019 1.00 83.94 98 LYS A C 1
ATOM 785 O O . LYS A 1 98 ? -17.009 -7.579 -10.208 1.00 83.94 98 LYS A O 1
ATOM 790 N N . VAL A 1 99 ? -17.571 -9.209 -11.649 1.00 85.06 99 VAL A N 1
ATOM 791 C CA . VAL A 1 99 ? -16.307 -9.938 -11.536 1.00 85.06 99 VAL A CA 1
ATOM 792 C C . VAL A 1 99 ? -15.231 -9.214 -12.341 1.00 85.06 99 VAL A C 1
ATOM 794 O O . VAL A 1 99 ? -15.386 -8.965 -13.537 1.00 85.06 99 VAL A O 1
ATOM 797 N N . MET A 1 100 ? -14.124 -8.890 -11.685 1.00 87.56 100 MET A N 1
ATOM 798 C CA . MET A 1 100 ? -12.986 -8.195 -12.268 1.00 87.56 100 MET A CA 1
ATOM 799 C C . MET A 1 100 ? -11.683 -8.916 -11.960 1.00 87.56 100 MET A C 1
ATOM 801 O O . MET A 1 100 ? -11.528 -9.520 -10.906 1.00 87.56 100 MET A O 1
ATOM 805 N N . ASN A 1 101 ? -10.716 -8.814 -12.870 1.00 90.81 101 ASN A N 1
ATOM 806 C CA . ASN A 1 101 ? -9.358 -9.247 -12.576 1.00 90.81 101 ASN A CA 1
ATOM 807 C C . ASN A 1 101 ? -8.674 -8.227 -11.655 1.00 90.81 101 ASN A C 1
ATOM 809 O O . ASN A 1 101 ? -8.626 -7.036 -11.977 1.00 90.81 101 ASN A O 1
ATOM 813 N N . GLY A 1 102 ? -8.142 -8.682 -10.527 1.00 92.75 102 GLY A N 1
ATOM 814 C CA . GLY A 1 102 ? -7.513 -7.811 -9.542 1.00 92.75 102 GLY A CA 1
ATOM 815 C C . GLY A 1 102 ? -6.759 -8.578 -8.465 1.00 92.75 102 GLY A C 1
ATOM 816 O O . GLY A 1 102 ? -6.815 -9.805 -8.399 1.00 92.75 102 GLY A O 1
ATOM 817 N N . ILE A 1 103 ? -6.040 -7.839 -7.627 1.00 92.69 103 ILE A N 1
ATOM 818 C CA . ILE A 1 103 ? -5.338 -8.379 -6.457 1.00 92.69 103 ILE A CA 1
ATOM 819 C C . ILE A 1 103 ? -6.148 -7.968 -5.231 1.00 92.69 103 ILE A C 1
ATOM 821 O O . ILE A 1 103 ? -6.269 -6.776 -4.959 1.00 92.69 103 ILE A O 1
ATOM 825 N N . SER A 1 104 ? -6.740 -8.923 -4.518 1.00 90.44 104 SER A N 1
ATOM 826 C CA . SER A 1 104 ? -7.501 -8.624 -3.302 1.00 90.44 104 SER A CA 1
ATOM 827 C C . SER A 1 104 ? -6.563 -8.566 -2.105 1.00 90.44 104 SER A C 1
ATOM 829 O O . SER A 1 104 ? -5.816 -9.511 -1.855 1.00 90.44 104 SER A O 1
ATOM 831 N N . LEU A 1 105 ? -6.620 -7.462 -1.368 1.00 90.75 105 LEU A N 1
ATOM 832 C CA . LEU A 1 105 ? -5.876 -7.253 -0.134 1.00 90.75 105 LEU A CA 1
ATOM 833 C C . LEU A 1 105 ? -6.833 -7.277 1.045 1.00 90.75 105 LEU A C 1
ATOM 835 O O . LEU A 1 105 ? -7.754 -6.473 1.080 1.00 90.75 105 LEU A O 1
ATOM 839 N N . VAL A 1 106 ? -6.592 -8.168 1.998 1.00 87.31 106 VAL A N 1
ATOM 840 C CA . VAL A 1 106 ? -7.234 -8.171 3.314 1.00 87.31 106 VAL A CA 1
ATOM 841 C C . VAL A 1 106 ? -6.402 -7.288 4.235 1.00 87.31 106 VAL A C 1
ATOM 843 O O . VAL A 1 106 ? -5.259 -7.637 4.542 1.00 87.31 106 VAL A O 1
ATOM 846 N N . ASN A 1 107 ? -6.951 -6.151 4.653 1.00 89.12 107 ASN A N 1
ATOM 847 C CA . ASN A 1 107 ? -6.239 -5.140 5.427 1.00 89.12 107 ASN A CA 1
ATOM 848 C C . ASN A 1 107 ? -6.683 -5.157 6.883 1.00 89.12 107 ASN A C 1
ATOM 850 O O . ASN A 1 107 ? -7.861 -5.328 7.174 1.00 89.12 107 ASN A O 1
ATOM 854 N N . LEU A 1 108 ? -5.726 -4.933 7.779 1.00 88.31 108 LEU A N 1
ATOM 855 C CA . LEU A 1 108 ? -5.959 -4.728 9.197 1.00 88.31 108 LEU A CA 1
ATOM 856 C C . LEU A 1 108 ? -5.525 -3.302 9.543 1.00 88.31 108 LEU A C 1
ATOM 858 O O . LEU A 1 108 ? -4.357 -2.940 9.375 1.00 88.31 108 LEU A O 1
ATOM 862 N N . LEU A 1 109 ? -6.474 -2.490 9.988 1.00 90.00 109 LEU A N 1
ATOM 863 C CA . LEU A 1 109 ? -6.313 -1.065 10.239 1.00 90.00 109 LEU A CA 1
ATOM 864 C C . LEU A 1 109 ? -6.562 -0.787 11.717 1.00 90.00 109 LEU A C 1
ATOM 866 O O . LEU A 1 109 ? -7.656 -1.051 12.201 1.00 90.00 109 LEU A O 1
ATOM 870 N N . TRP A 1 110 ? -5.587 -0.217 12.418 1.00 90.25 110 TRP A N 1
ATOM 871 C CA . TRP A 1 110 ? -5.854 0.430 13.699 1.00 90.25 110 TRP A CA 1
ATOM 872 C C . TRP A 1 110 ? -6.261 1.882 13.452 1.00 90.25 110 TRP A C 1
ATOM 874 O O . TRP A 1 110 ? -5.670 2.565 12.609 1.00 90.25 110 TRP A O 1
ATOM 884 N N . THR A 1 111 ? -7.267 2.355 14.179 1.00 86.62 111 THR A N 1
ATOM 885 C CA . THR A 1 111 ? -7.715 3.742 14.091 1.00 86.62 111 THR A CA 1
ATOM 886 C C . THR A 1 111 ? -8.225 4.265 15.428 1.00 86.62 111 THR A C 1
ATOM 888 O O . THR A 1 111 ? -8.786 3.535 16.248 1.00 86.62 111 THR A O 1
ATOM 891 N N . LYS A 1 112 ? -8.056 5.574 15.613 1.00 85.44 112 LYS A N 1
ATOM 892 C CA . LYS A 1 112 ? -8.653 6.367 16.687 1.00 85.44 112 LYS A CA 1
ATOM 893 C C . LYS A 1 112 ? -9.562 7.451 16.098 1.00 85.44 112 LYS A C 1
ATOM 895 O O . LYS A 1 112 ? -9.474 8.623 16.436 1.00 85.44 112 LYS A O 1
ATOM 900 N N . GLY A 1 113 ? -10.426 7.058 15.162 1.00 80.12 113 GLY A N 1
ATOM 901 C CA . GLY A 1 113 ? -11.373 7.957 14.503 1.00 80.12 113 GLY A CA 1
ATOM 902 C C . GLY A 1 113 ? -10.812 8.582 13.229 1.00 80.12 113 GLY A C 1
ATOM 903 O O . GLY A 1 113 ? -11.260 8.228 12.139 1.00 80.12 113 GLY A O 1
ATOM 904 N N . ASP A 1 114 ? -9.878 9.523 13.338 1.00 82.62 114 ASP A N 1
ATOM 905 C CA . ASP A 1 114 ? -9.286 10.198 12.175 1.00 82.62 114 ASP A CA 1
ATOM 906 C C . ASP A 1 114 ? -7.862 9.739 11.853 1.00 82.62 114 ASP A C 1
ATOM 908 O O . ASP A 1 114 ? -7.361 10.099 10.797 1.00 82.62 114 ASP A O 1
ATOM 912 N N . GLU A 1 115 ? -7.227 8.931 12.700 1.00 89.62 115 GLU A N 1
ATOM 913 C CA . GLU A 1 115 ? -5.923 8.306 12.442 1.00 89.62 115 GLU A CA 1
ATOM 914 C C . GLU A 1 115 ? -6.074 6.975 11.695 1.00 89.62 115 GLU A C 1
ATOM 916 O O . GLU A 1 115 ? -6.875 6.127 12.092 1.00 89.62 115 GLU A O 1
ATOM 921 N N . PHE A 1 116 ? -5.284 6.752 10.643 1.00 92.81 116 PHE A N 1
ATOM 922 C CA . PHE A 1 116 ? -5.349 5.548 9.811 1.00 92.81 116 PHE A CA 1
ATOM 923 C C . PHE A 1 116 ? -4.019 4.788 9.819 1.00 92.81 116 PHE A C 1
ATOM 925 O O . PHE A 1 116 ? -3.159 5.008 8.968 1.00 92.81 116 PHE A O 1
ATOM 932 N N . ILE A 1 117 ? -3.840 3.847 10.747 1.00 94.31 117 ILE A N 1
ATOM 933 C CA . ILE A 1 117 ? -2.578 3.113 10.894 1.00 94.31 117 ILE A CA 1
ATOM 934 C C . ILE A 1 117 ? -2.733 1.678 10.365 1.00 94.31 117 ILE A C 1
ATOM 936 O O . ILE A 1 117 ? -3.263 0.817 11.070 1.00 94.31 117 ILE A O 1
ATOM 940 N N . PRO A 1 118 ? -2.306 1.372 9.121 1.00 94.62 118 PRO A N 1
ATOM 941 C CA . PRO A 1 118 ? -2.381 0.014 8.592 1.00 94.62 118 PRO A CA 1
ATOM 942 C C . PRO A 1 118 ? -1.358 -0.875 9.307 1.00 94.62 118 PRO A C 1
ATOM 944 O O . PRO A 1 118 ? -0.149 -0.717 9.126 1.00 94.62 118 PRO A O 1
ATOM 947 N N . ILE A 1 119 ? -1.845 -1.805 10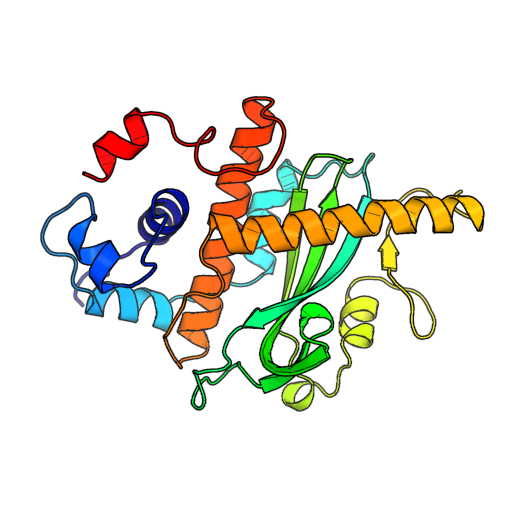.126 1.00 91.62 119 ILE A N 1
ATOM 948 C CA . ILE A 1 119 ? -1.000 -2.651 10.976 1.00 91.62 119 ILE A CA 1
ATOM 949 C C . ILE A 1 119 ? -0.561 -3.938 10.292 1.00 91.62 119 ILE A C 1
ATOM 951 O O . ILE A 1 119 ? 0.516 -4.450 10.597 1.00 91.62 119 ILE A O 1
ATOM 955 N N . ASP A 1 120 ? -1.364 -4.446 9.356 1.00 89.81 120 ASP A N 1
ATOM 956 C CA . ASP A 1 120 ? -1.041 -5.644 8.588 1.00 89.81 120 ASP A CA 1
ATOM 957 C C . ASP A 1 120 ? -1.884 -5.721 7.303 1.00 89.81 120 ASP A C 1
ATOM 959 O O . ASP A 1 120 ? -2.963 -5.135 7.211 1.00 89.81 120 ASP A O 1
ATOM 963 N N . TYR A 1 121 ? -1.428 -6.492 6.320 1.00 91.06 121 TYR A N 1
ATOM 964 C CA . TYR A 1 121 ? -2.199 -6.822 5.124 1.00 91.06 121 TYR A CA 1
ATOM 965 C C . TYR A 1 121 ? -1.850 -8.227 4.623 1.00 91.06 121 TYR A C 1
ATOM 967 O O . TYR A 1 121 ? -0.756 -8.737 4.854 1.00 91.06 121 TYR A O 1
ATOM 975 N N . ARG A 1 122 ? -2.782 -8.872 3.920 1.00 88.25 122 ARG A N 1
ATOM 976 C CA . ARG A 1 122 ? -2.556 -10.162 3.255 1.00 88.25 122 ARG A CA 1
ATOM 977 C C . ARG A 1 122 ? -3.107 -10.134 1.844 1.00 88.25 122 ARG A C 1
ATOM 979 O O . ARG A 1 122 ? -4.145 -9.529 1.593 1.00 88.25 122 ARG A O 1
ATOM 986 N N . ILE A 1 123 ? -2.420 -10.809 0.930 1.00 86.75 123 ILE A N 1
ATOM 987 C CA . ILE A 1 123 ? -2.959 -11.050 -0.405 1.00 86.75 123 ILE A CA 1
ATOM 988 C C . ILE A 1 123 ? -3.866 -12.264 -0.324 1.00 86.75 123 ILE A C 1
ATOM 990 O O . ILE A 1 123 ? -3.416 -13.342 0.047 1.00 86.75 123 ILE A O 1
ATOM 994 N N . TYR A 1 124 ? -5.129 -12.076 -0.680 1.00 79.62 124 TYR A N 1
ATOM 995 C CA . TYR A 1 124 ? -6.097 -13.158 -0.718 1.00 79.62 124 TYR A CA 1
ATOM 996 C C . TYR A 1 124 ? -5.922 -13.994 -1.990 1.00 79.62 124 TYR A C 1
ATOM 998 O O . TYR A 1 124 ? -6.093 -13.478 -3.103 1.00 79.62 124 TYR A O 1
ATOM 1006 N N . GLN A 1 125 ? -5.606 -15.280 -1.818 1.00 70.81 125 GLN A N 1
ATOM 1007 C CA . GLN A 1 125 ? -5.379 -16.239 -2.899 1.00 70.81 125 GLN A CA 1
ATOM 1008 C C . GLN A 1 125 ? -6.054 -17.583 -2.602 1.00 70.81 125 GLN A C 1
ATOM 1010 O O . GLN A 1 125 ? -5.370 -18.572 -2.368 1.00 70.81 125 GLN A O 1
ATOM 1015 N N . ARG A 1 126 ? -7.389 -17.630 -2.708 1.00 63.25 126 ARG A N 1
ATOM 1016 C CA . ARG A 1 126 ? -8.203 -18.835 -2.448 1.00 63.25 126 ARG A CA 1
ATOM 1017 C C . ARG A 1 126 ? -7.654 -20.130 -3.062 1.00 63.25 126 ARG A C 1
ATOM 1019 O O . ARG A 1 126 ? -7.787 -21.185 -2.471 1.00 63.25 126 ARG A O 1
ATOM 1026 N N . GLU A 1 127 ? -7.074 -20.055 -4.260 1.00 59.38 127 GLU A N 1
ATOM 1027 C CA . GLU A 1 127 ? -6.549 -21.217 -4.997 1.00 59.38 127 GLU A CA 1
ATOM 1028 C C . GLU A 1 127 ? -5.245 -21.792 -4.410 1.00 59.38 127 GLU A C 1
ATOM 1030 O O . GLU A 1 127 ? -4.889 -22.920 -4.729 1.00 59.38 127 GLU A O 1
ATOM 1035 N N . ASN A 1 128 ? -4.520 -21.022 -3.590 1.00 58.22 128 ASN A N 1
ATOM 1036 C CA . ASN A 1 128 ? -3.214 -21.405 -3.044 1.00 58.22 128 ASN A CA 1
ATOM 1037 C C . ASN A 1 128 ? -3.275 -21.838 -1.575 1.00 58.22 128 ASN A C 1
ATOM 1039 O O . ASN A 1 128 ? -2.340 -22.483 -1.103 1.00 58.22 128 ASN A O 1
ATOM 1043 N N . ASP A 1 129 ? -4.316 -21.446 -0.841 1.00 55.38 129 ASP A N 1
ATOM 1044 C CA . ASP A 1 129 ? -4.427 -21.699 0.596 1.00 55.38 129 ASP A CA 1
ATOM 1045 C C . ASP A 1 129 ? -5.766 -22.303 1.036 1.00 55.38 129 ASP A C 1
ATOM 1047 O O . ASP A 1 129 ? -5.927 -22.569 2.226 1.00 55.38 129 ASP A O 1
ATOM 1051 N N . ASP A 1 130 ? -6.704 -22.519 0.103 1.00 60.81 130 ASP A N 1
ATOM 1052 C CA . ASP A 1 130 ? -8.090 -22.950 0.343 1.00 60.81 130 ASP A CA 1
ATOM 1053 C C . ASP A 1 130 ? -8.848 -22.099 1.379 1.00 60.81 130 ASP A C 1
ATOM 1055 O O . ASP A 1 130 ? -9.937 -22.466 1.829 1.00 60.81 130 ASP A O 1
ATOM 1059 N N . LYS A 1 131 ? -8.314 -20.923 1.731 1.00 59.53 131 LYS A N 1
ATOM 1060 C CA . LYS A 1 131 ? -8.914 -20.005 2.692 1.00 59.53 131 LYS A CA 1
ATOM 1061 C C . LYS A 1 131 ? -9.876 -19.084 1.970 1.00 59.53 131 LYS A C 1
ATOM 1063 O O . LYS A 1 131 ? -9.666 -18.657 0.836 1.00 59.53 131 LYS A O 1
ATOM 1068 N N . THR A 1 132 ? -10.964 -18.757 2.642 1.00 66.62 132 THR A N 1
ATOM 1069 C CA . THR A 1 132 ? -11.839 -17.641 2.308 1.00 66.62 132 THR A CA 1
ATOM 1070 C C . THR A 1 132 ? -11.258 -16.340 2.867 1.00 66.62 132 THR A C 1
ATOM 1072 O O . THR A 1 132 ? -10.347 -16.334 3.698 1.00 66.62 132 THR A O 1
ATOM 1075 N N . LYS A 1 133 ? -11.802 -15.195 2.440 1.00 62.69 133 LYS A N 1
ATOM 1076 C CA . LYS A 1 133 ? -11.473 -13.908 3.076 1.00 62.69 133 LYS A CA 1
ATOM 1077 C C . LYS A 1 133 ? -11.764 -13.961 4.581 1.00 62.69 133 LYS A C 1
ATOM 1079 O O . LYS A 1 133 ? -10.949 -13.490 5.368 1.00 62.69 133 LYS A O 1
ATOM 1084 N N . ASN A 1 134 ? -12.853 -14.638 4.955 1.00 61.00 134 ASN A N 1
ATOM 1085 C CA . ASN A 1 134 ? -13.253 -14.881 6.338 1.00 61.00 134 ASN A CA 1
ATOM 1086 C C . ASN A 1 134 ? -12.240 -15.730 7.111 1.00 61.00 134 ASN A C 1
ATOM 1088 O O . ASN A 1 134 ? -11.954 -15.416 8.261 1.00 61.00 134 ASN A O 1
ATOM 1092 N N . ASP A 1 135 ? -11.611 -16.721 6.483 1.00 57.34 135 ASP A N 1
ATOM 1093 C CA . ASP A 1 135 ? -10.568 -17.522 7.138 1.00 57.34 135 ASP A CA 1
ATOM 1094 C C . ASP A 1 135 ? -9.300 -16.702 7.404 1.00 57.34 135 ASP A C 1
ATOM 1096 O O . ASP A 1 135 ? -8.699 -16.806 8.471 1.00 57.34 135 ASP A O 1
ATOM 1100 N N . HIS A 1 136 ? -8.915 -15.804 6.491 1.00 60.12 136 HIS A N 1
ATOM 1101 C CA . HIS A 1 136 ? -7.841 -14.847 6.781 1.00 60.12 136 HIS A CA 1
ATOM 1102 C C . HIS A 1 136 ? -8.199 -13.852 7.885 1.00 60.12 136 HIS A C 1
ATOM 1104 O O . HIS A 1 136 ? -7.294 -13.365 8.568 1.00 60.12 136 HIS A O 1
ATOM 1110 N N . PHE A 1 137 ? -9.483 -13.523 8.036 1.00 62.25 137 PHE A N 1
ATOM 1111 C CA . PHE A 1 137 ? -9.961 -12.688 9.130 1.00 62.25 137 PHE A CA 1
ATOM 1112 C C . PHE A 1 137 ? -9.886 -13.440 10.467 1.00 62.25 137 PHE A C 1
ATOM 1114 O O . PHE A 1 137 ? -9.303 -12.914 11.413 1.00 62.25 137 PHE A O 1
ATOM 1121 N N . HIS A 1 138 ? -10.357 -14.689 10.525 1.00 56.41 138 HIS A N 1
ATOM 1122 C CA . HIS A 1 138 ? -10.273 -15.546 11.714 1.00 56.41 138 HIS A CA 1
ATOM 1123 C C . HIS A 1 138 ? -8.828 -15.874 12.123 1.00 56.41 138 HIS A C 1
ATOM 1125 O O . HIS A 1 138 ? -8.502 -15.843 13.305 1.00 56.41 138 HIS A O 1
ATOM 1131 N N . ASP A 1 139 ? -7.923 -16.098 11.164 1.00 54.88 139 ASP A N 1
ATOM 1132 C CA . ASP A 1 139 ? -6.486 -16.249 11.445 1.00 54.88 139 ASP A CA 1
ATOM 1133 C C . ASP A 1 139 ? -5.889 -15.023 12.162 1.00 54.88 139 ASP A C 1
ATOM 1135 O O . ASP A 1 139 ? -4.866 -15.133 12.839 1.00 54.88 139 ASP A O 1
ATOM 1139 N N . LYS A 1 140 ? -6.461 -13.832 11.935 1.00 55.34 140 LYS A N 1
ATOM 1140 C CA . LYS A 1 140 ? -6.019 -12.570 12.545 1.00 55.34 140 LYS A CA 1
ATOM 1141 C C . LYS A 1 140 ? -6.757 -12.264 13.853 1.00 55.34 140 LYS A C 1
ATOM 1143 O O . LYS A 1 140 ? -6.224 -11.501 14.656 1.00 55.34 140 LYS A O 1
ATOM 1148 N N . ILE A 1 141 ? -7.958 -12.813 14.060 1.00 49.53 141 ILE A N 1
ATOM 1149 C CA . ILE A 1 141 ? -8.866 -12.500 15.173 1.00 49.53 141 ILE A CA 1
ATOM 1150 C C . ILE A 1 141 ? -9.500 -13.807 15.672 1.00 49.53 141 ILE A C 1
ATOM 1152 O O . ILE A 1 141 ? -10.376 -14.381 15.028 1.00 49.53 141 ILE A O 1
ATOM 1156 N N . VAL A 1 142 ? -9.067 -14.292 16.837 1.00 40.22 142 VAL A N 1
ATOM 1157 C CA . VAL A 1 142 ? -9.608 -15.520 17.441 1.00 40.22 142 VAL A CA 1
ATOM 1158 C C . VAL A 1 142 ? -10.984 -15.238 18.068 1.00 40.22 142 VAL A C 1
ATOM 1160 O O . VAL A 1 142 ? -11.031 -14.790 19.208 1.00 40.22 142 VAL A O 1
ATOM 1163 N N . HIS A 1 143 ? -12.081 -15.453 17.322 1.00 30.92 143 HIS A N 1
ATOM 1164 C CA . HIS A 1 143 ? -13.361 -16.092 17.727 1.00 30.92 143 HIS A CA 1
ATOM 1165 C C . HIS A 1 143 ? -14.476 -15.969 16.646 1.00 30.92 143 HIS A C 1
ATOM 1167 O O . HIS A 1 143 ? -14.260 -15.408 15.577 1.00 30.92 143 HIS A O 1
ATOM 1173 N N . THR A 1 144 ? -15.623 -16.618 16.902 1.00 33.91 144 THR A N 1
ATOM 1174 C CA . THR A 1 144 ? -16.468 -17.467 16.026 1.00 33.91 144 THR A CA 1
ATOM 1175 C C . THR A 1 144 ? -17.575 -16.829 15.164 1.00 33.91 144 THR A C 1
ATOM 1177 O O . THR A 1 144 ? -18.299 -15.952 15.619 1.00 33.91 144 THR A O 1
ATOM 1180 N N . ASN A 1 145 ? -17.797 -17.504 14.020 1.00 35.56 145 ASN A N 1
ATOM 1181 C CA . ASN A 1 145 ? -19.007 -17.667 13.188 1.00 35.56 145 ASN A CA 1
ATOM 1182 C C . ASN A 1 145 ? -19.401 -16.615 12.137 1.00 35.56 145 ASN A C 1
ATOM 1184 O O . ASN A 1 145 ? -20.144 -15.702 12.431 1.00 35.56 145 ASN A O 1
ATOM 1188 N N . GLY A 1 146 ? -19.117 -16.938 10.868 1.00 41.84 146 GLY A N 1
ATOM 1189 C CA . GLY A 1 146 ? -20.097 -16.908 9.766 1.00 41.84 146 GLY A CA 1
ATOM 1190 C C . GLY A 1 146 ? -20.674 -15.547 9.370 1.00 41.84 146 GLY A C 1
ATOM 1191 O O . GLY A 1 146 ? -21.690 -15.126 9.907 1.00 41.84 146 GLY A O 1
ATOM 1192 N N . ASP A 1 147 ? -20.055 -14.933 8.356 1.00 40.81 147 ASP A N 1
ATOM 1193 C CA . ASP A 1 147 ? -20.420 -13.656 7.717 1.00 40.81 147 ASP A CA 1
ATOM 1194 C C . ASP A 1 147 ? -20.442 -12.439 8.655 1.00 40.81 147 ASP A C 1
ATOM 1196 O O . ASP A 1 147 ? -21.419 -11.701 8.763 1.00 40.81 147 ASP A O 1
ATOM 1200 N N . ILE A 1 148 ? -19.298 -12.200 9.304 1.00 47.06 148 ILE A N 1
ATOM 1201 C CA . ILE A 1 148 ? -19.097 -11.124 10.280 1.00 47.06 148 ILE A CA 1
ATOM 1202 C C . ILE A 1 148 ? -18.030 -10.128 9.798 1.00 47.06 148 ILE A C 1
ATOM 1204 O O . ILE A 1 148 ? -16.971 -10.505 9.298 1.00 47.06 148 ILE A O 1
ATOM 1208 N N . THR A 1 149 ? -18.307 -8.832 9.980 1.00 44.44 149 THR A N 1
ATOM 1209 C CA . THR A 1 149 ? -17.283 -7.773 9.987 1.00 44.44 149 THR A CA 1
ATOM 1210 C C . THR A 1 149 ? -16.589 -7.805 11.344 1.00 44.44 149 THR A C 1
ATOM 1212 O O . THR A 1 149 ? -17.244 -7.618 12.366 1.00 44.44 149 THR A O 1
ATOM 1215 N N . TYR A 1 150 ? -15.278 -8.043 11.373 1.00 51.34 150 TYR A N 1
ATOM 1216 C CA . TYR A 1 150 ? -14.543 -8.158 12.630 1.00 51.34 150 TYR A CA 1
ATOM 1217 C C . TYR A 1 150 ? -14.007 -6.797 13.076 1.00 51.34 150 TYR A C 1
ATOM 1219 O O . TYR A 1 150 ? -13.139 -6.213 12.421 1.00 51.34 150 TYR A O 1
ATOM 1227 N N . VAL A 1 151 ? -14.505 -6.324 14.217 1.00 50.50 151 VAL A N 1
ATOM 1228 C CA . VAL A 1 151 ? -13.872 -5.271 15.014 1.00 50.50 151 VAL A CA 1
ATOM 1229 C C . VAL A 1 151 ? -13.261 -5.944 16.235 1.00 50.50 151 VAL A C 1
ATOM 1231 O O . VAL A 1 151 ? -13.959 -6.625 16.982 1.00 50.50 151 VAL A O 1
ATOM 1234 N N . ALA A 1 152 ? -11.950 -5.795 16.417 1.00 53.62 152 ALA A N 1
ATOM 1235 C CA . ALA A 1 152 ? -11.266 -6.271 17.614 1.00 53.62 152 ALA A CA 1
ATOM 1236 C C . ALA A 1 152 ? -10.993 -5.079 18.539 1.00 53.62 152 ALA A C 1
ATOM 1238 O O . ALA A 1 152 ? -10.337 -4.110 18.143 1.00 53.62 152 ALA A O 1
ATOM 1239 N N . SER A 1 153 ? -11.499 -5.170 19.767 1.00 50.97 153 SER A N 1
ATOM 1240 C CA . SER A 1 153 ? -11.285 -4.205 20.843 1.00 50.97 153 SER A CA 1
ATOM 1241 C C . SER A 1 153 ? -10.717 -4.922 22.067 1.00 50.97 153 SER A C 1
ATOM 1243 O O . SER A 1 153 ? -11.001 -6.097 22.300 1.00 50.97 153 SER A O 1
ATOM 1245 N N . ASN A 1 154 ? -9.892 -4.221 22.840 1.00 50.75 154 ASN A N 1
ATOM 1246 C CA . ASN A 1 154 ? -9.422 -4.672 24.152 1.00 50.75 154 ASN A CA 1
ATOM 1247 C C . ASN A 1 154 ? -10.478 -4.454 25.259 1.00 50.75 154 ASN A C 1
ATOM 1249 O O . ASN A 1 154 ? -10.267 -4.891 26.389 1.00 50.75 154 ASN A O 1
ATOM 1253 N N . ASP A 1 155 ? -11.593 -3.793 24.937 1.00 50.91 155 ASP A N 1
ATOM 1254 C CA . ASP A 1 155 ? -12.714 -3.556 25.837 1.00 50.91 155 ASP A CA 1
ATOM 1255 C C . ASP A 1 155 ? -13.708 -4.726 25.794 1.00 50.91 155 ASP A C 1
ATOM 1257 O O . ASP A 1 155 ? -14.485 -4.886 24.853 1.00 50.91 155 ASP A O 1
ATOM 1261 N N . LEU A 1 156 ? -13.671 -5.557 26.837 1.00 54.19 156 LEU A N 1
ATOM 1262 C CA . LEU A 1 156 ? -14.545 -6.724 26.998 1.00 54.19 156 LEU A CA 1
ATOM 1263 C C . LEU A 1 156 ? -15.978 -6.357 27.420 1.00 54.19 156 LEU A C 1
ATOM 1265 O O . LEU A 1 156 ? -16.819 -7.247 27.533 1.00 54.19 156 LEU A O 1
ATOM 1269 N N . THR A 1 157 ? -16.267 -5.076 27.681 1.00 52.31 157 THR A N 1
ATOM 1270 C CA . THR A 1 157 ? -17.611 -4.610 28.064 1.00 52.31 157 THR A CA 1
ATOM 1271 C C . THR A 1 157 ? -18.529 -4.379 26.863 1.00 52.31 157 THR A C 1
ATOM 1273 O O . THR A 1 157 ? -19.740 -4.238 27.041 1.00 52.31 157 THR A O 1
ATOM 1276 N N . LEU A 1 158 ? -17.973 -4.432 25.644 1.00 53.56 158 LEU A N 1
ATOM 1277 C CA . LEU A 1 158 ? -18.679 -4.373 24.361 1.00 53.56 158 LEU A CA 1
ATOM 1278 C C . LEU A 1 158 ? -19.563 -5.615 24.163 1.00 53.56 158 LEU A C 1
ATOM 1280 O O . LEU A 1 158 ? -19.220 -6.555 23.451 1.00 53.56 158 LEU A O 1
ATOM 1284 N N . THR A 1 159 ? -20.699 -5.625 24.849 1.00 52.22 159 THR A N 1
ATOM 1285 C CA . THR A 1 159 ? -21.686 -6.717 24.857 1.00 52.22 159 THR A CA 1
ATOM 1286 C C . THR A 1 159 ? -23.023 -6.301 24.245 1.00 52.22 159 THR A C 1
ATOM 1288 O O . THR A 1 159 ? -23.911 -7.140 24.104 1.00 52.22 159 THR A O 1
ATOM 1291 N N . ASP A 1 160 ? -23.156 -5.032 23.850 1.00 52.09 160 ASP A N 1
ATOM 1292 C CA . ASP A 1 160 ? -24.402 -4.446 23.368 1.00 52.09 160 ASP A CA 1
ATOM 1293 C C . ASP A 1 160 ? -24.447 -4.324 21.832 1.00 52.09 160 ASP A C 1
ATOM 1295 O O . ASP A 1 160 ? -23.470 -3.965 21.165 1.00 52.09 160 ASP A O 1
ATOM 1299 N N . TYR A 1 161 ? -25.613 -4.636 21.269 1.00 46.09 161 TYR A N 1
ATOM 1300 C CA . TYR A 1 161 ? -25.906 -4.607 19.836 1.00 46.09 161 TYR A CA 1
ATOM 1301 C C . TYR A 1 161 ? -25.919 -3.170 19.280 1.00 46.09 161 TYR A C 1
ATOM 1303 O O . TYR A 1 161 ? -25.568 -2.944 18.117 1.00 46.09 161 TYR A O 1
ATOM 1311 N N . ASP A 1 162 ? -26.240 -2.176 20.110 1.00 46.47 162 ASP A N 1
ATOM 1312 C CA . ASP A 1 162 ? -26.181 -0.764 19.718 1.00 46.47 162 ASP A CA 1
ATOM 1313 C C . ASP A 1 162 ? -24.731 -0.291 19.512 1.00 46.47 162 ASP A C 1
ATOM 1315 O O . ASP A 1 162 ? -24.438 0.390 18.525 1.00 46.47 162 ASP A O 1
ATOM 1319 N N . THR A 1 163 ? -23.777 -0.775 20.317 1.00 51.16 163 THR A N 1
ATOM 1320 C CA . THR A 1 163 ? -22.345 -0.523 20.088 1.00 51.16 163 THR A CA 1
ATOM 1321 C C . THR A 1 163 ? -21.841 -1.218 18.819 1.00 51.16 163 THR A C 1
ATOM 1323 O O . THR A 1 163 ? -21.054 -0.646 18.067 1.00 51.16 163 THR A O 1
ATOM 1326 N N . PHE A 1 164 ? -22.364 -2.409 18.492 1.00 45.56 164 PHE A N 1
ATOM 1327 C CA . PHE A 1 164 ? -22.128 -3.073 17.198 1.00 45.56 164 PHE A CA 1
ATOM 1328 C C . PHE A 1 164 ? -22.630 -2.236 16.007 1.00 45.56 164 PHE A C 1
ATOM 1330 O O . PHE A 1 164 ? -21.995 -2.202 14.950 1.00 45.56 164 PHE A O 1
ATOM 1337 N N . THR A 1 165 ? -23.724 -1.494 16.186 1.00 46.66 165 THR A N 1
ATOM 1338 C CA . THR A 1 165 ? -24.291 -0.596 15.168 1.00 46.66 165 THR A CA 1
ATOM 1339 C C . THR A 1 165 ? -23.475 0.699 15.021 1.00 46.66 165 THR A C 1
ATOM 1341 O O . THR A 1 165 ? -23.243 1.159 13.900 1.00 46.66 165 THR A O 1
ATOM 1344 N N . GLU A 1 166 ? -22.908 1.239 16.104 1.00 52.03 166 GLU A N 1
ATOM 1345 C CA . GLU A 1 166 ? -21.895 2.307 16.033 1.00 52.03 166 GLU A CA 1
ATOM 1346 C C . GLU A 1 166 ? -20.589 1.835 15.361 1.00 52.03 166 GLU A C 1
ATOM 1348 O O . GLU A 1 166 ? -19.968 2.581 14.594 1.00 52.03 166 GLU A O 1
ATOM 1353 N N . HIS A 1 167 ? -20.200 0.568 15.541 1.00 52.78 167 HIS A N 1
ATOM 1354 C CA . HIS A 1 167 ? -19.066 -0.037 14.834 1.00 52.78 167 HIS A CA 1
ATOM 1355 C C . HIS A 1 167 ? -19.287 -0.143 13.310 1.00 52.78 167 HIS A C 1
ATOM 1357 O O . HIS A 1 167 ? -18.321 -0.054 12.544 1.00 52.78 167 HIS A O 1
ATOM 1363 N N . PHE A 1 168 ? -20.534 -0.222 12.823 1.00 49.97 168 PHE A N 1
ATOM 1364 C CA . PHE A 1 168 ? -20.814 -0.101 11.383 1.00 49.97 168 PHE A CA 1
ATOM 1365 C C . PHE A 1 168 ? -20.462 1.289 10.832 1.00 49.97 168 PHE A C 1
ATOM 1367 O O . PHE A 1 168 ? -19.945 1.379 9.718 1.00 49.97 168 PHE A O 1
ATOM 1374 N N . HIS A 1 169 ? -20.646 2.371 11.599 1.00 53.03 169 HIS A N 1
ATOM 1375 C CA . HIS A 1 169 ? -20.164 3.700 11.192 1.00 53.03 169 HIS A CA 1
ATOM 1376 C C . HIS A 1 169 ? -18.635 3.762 11.139 1.00 53.03 169 HIS A C 1
ATOM 1378 O O . HIS A 1 169 ? -18.061 4.446 10.289 1.00 53.03 169 HIS A O 1
ATOM 1384 N N . GLN A 1 170 ? -17.962 2.994 11.995 1.00 61.44 170 GLN A N 1
ATOM 1385 C CA . GLN A 1 170 ? -16.510 2.878 11.984 1.00 61.44 170 GLN A CA 1
ATOM 1386 C C . GLN A 1 170 ? -15.986 2.102 10.767 1.00 61.44 170 GLN A C 1
ATOM 1388 O O . GLN A 1 170 ? -14.892 2.405 10.296 1.00 61.44 170 GLN A O 1
ATOM 1393 N N . ARG A 1 171 ? -16.776 1.206 10.150 1.00 63.91 171 ARG A N 1
ATOM 1394 C CA . ARG A 1 171 ? -16.433 0.559 8.862 1.00 63.91 171 ARG A CA 1
ATOM 1395 C C . ARG A 1 171 ? -16.140 1.578 7.755 1.00 63.91 171 ARG A C 1
ATOM 1397 O O . ARG A 1 171 ? -15.284 1.348 6.906 1.00 63.91 171 ARG A O 1
ATOM 1404 N N . TRP A 1 172 ? -16.759 2.755 7.796 1.00 76.31 172 TRP A N 1
ATOM 1405 C CA . TRP A 1 172 ? -16.440 3.819 6.845 1.00 76.31 172 TRP A CA 1
ATOM 1406 C C . TRP A 1 172 ? -14.960 4.247 6.907 1.00 76.31 172 TRP A C 1
ATOM 1408 O O . TRP A 1 172 ? -14.396 4.660 5.895 1.00 76.31 172 TRP A O 1
ATOM 1418 N N . LYS A 1 173 ? -14.290 4.082 8.057 1.00 84.00 173 LYS A N 1
ATOM 1419 C CA . LYS A 1 173 ? -12.876 4.439 8.249 1.00 84.00 173 LYS A CA 1
ATOM 1420 C C . LYS A 1 173 ? -11.919 3.565 7.460 1.00 84.00 173 LYS A C 1
ATOM 1422 O O . LYS A 1 173 ? -10.971 4.088 6.875 1.00 84.00 173 LYS A O 1
ATOM 1427 N N . ILE A 1 174 ? -12.174 2.261 7.362 1.00 84.50 174 ILE A N 1
ATOM 1428 C CA . ILE A 1 174 ? -11.331 1.403 6.522 1.00 84.50 174 ILE A CA 1
ATOM 1429 C C . ILE A 1 174 ? -11.561 1.669 5.032 1.00 84.50 174 ILE A C 1
ATOM 1431 O O . ILE A 1 174 ? -10.620 1.619 4.241 1.00 84.50 174 ILE A O 1
ATOM 1435 N N . GLU A 1 175 ? -12.767 2.082 4.639 1.00 85.06 175 GLU A N 1
ATOM 1436 C CA . GLU A 1 175 ? -13.018 2.551 3.276 1.00 85.06 175 GLU A CA 1
ATOM 1437 C C . GLU A 1 175 ? -12.354 3.904 2.978 1.00 85.06 175 GLU A C 1
ATOM 1439 O O . GLU A 1 175 ? -11.832 4.101 1.876 1.00 85.06 175 GLU A O 1
ATOM 1444 N N . GLU A 1 176 ? -12.338 4.833 3.941 1.00 89.12 176 GLU A N 1
ATOM 1445 C CA . GLU A 1 176 ? -11.568 6.083 3.865 1.00 89.12 176 GLU A CA 1
ATOM 1446 C C . GLU A 1 176 ? -10.081 5.784 3.668 1.00 89.12 176 GLU A C 1
ATOM 1448 O O . GLU A 1 176 ? -9.478 6.310 2.728 1.00 89.12 176 GLU A O 1
ATOM 1453 N N . PHE A 1 177 ? -9.524 4.867 4.464 1.00 92.25 177 PHE A N 1
ATOM 1454 C CA . PHE A 1 177 ? -8.172 4.341 4.287 1.00 92.25 177 PHE A CA 1
ATOM 1455 C C . PHE A 1 177 ? -7.957 3.763 2.877 1.00 92.25 177 PHE A C 1
ATOM 1457 O O . PHE A 1 177 ? -7.023 4.173 2.183 1.00 92.25 177 PHE A O 1
ATOM 1464 N N . HIS A 1 178 ? -8.836 2.869 2.406 1.00 92.12 178 HIS A N 1
ATOM 1465 C CA . HIS A 1 178 ? -8.737 2.260 1.075 1.00 92.12 178 HIS A CA 1
ATOM 1466 C C . HIS A 1 178 ? -8.749 3.304 -0.048 1.00 92.12 178 HIS A C 1
ATOM 1468 O O . HIS A 1 178 ? -7.961 3.205 -0.995 1.00 92.12 178 HIS A O 1
ATOM 1474 N N . ARG A 1 179 ? -9.622 4.316 0.036 1.00 90.88 179 ARG A N 1
ATOM 1475 C CA . ARG A 1 179 ? -9.641 5.435 -0.921 1.00 90.88 179 ARG A CA 1
ATOM 1476 C C . ARG A 1 179 ? -8.339 6.229 -0.849 1.00 90.88 179 ARG A C 1
ATOM 1478 O O . ARG A 1 179 ? -7.738 6.496 -1.891 1.00 90.88 179 ARG A O 1
ATOM 1485 N N . GLY A 1 180 ? -7.881 6.524 0.364 1.00 91.75 180 GLY A N 1
ATOM 1486 C CA . GLY A 1 180 ? -6.634 7.219 0.644 1.00 91.75 180 GLY A CA 1
ATOM 1487 C C . GLY A 1 180 ? -5.427 6.567 0.003 1.00 91.75 180 GLY A C 1
ATOM 1488 O O . GLY A 1 180 ? -4.806 7.165 -0.870 1.00 91.75 180 GLY A O 1
ATOM 1489 N N . ILE A 1 181 ? -5.120 5.324 0.378 1.00 94.25 181 ILE A N 1
ATOM 1490 C CA . ILE A 1 181 ? -3.935 4.619 -0.122 1.00 94.25 181 ILE A CA 1
ATOM 1491 C C . ILE A 1 181 ? -3.950 4.492 -1.649 1.00 94.25 181 ILE A C 1
ATOM 1493 O O . ILE A 1 181 ? -2.916 4.682 -2.294 1.00 94.25 181 ILE A O 1
ATOM 1497 N N . LYS A 1 182 ? -5.121 4.270 -2.259 1.00 92.69 182 LYS A N 1
ATOM 1498 C CA . LYS A 1 182 ? -5.265 4.223 -3.721 1.00 92.69 182 LYS A CA 1
ATOM 1499 C C . LYS A 1 182 ? -4.965 5.563 -4.382 1.00 92.69 182 LYS A C 1
ATOM 1501 O O . LYS A 1 182 ? -4.235 5.603 -5.375 1.00 92.69 182 LYS A O 1
ATOM 1506 N N . GLN A 1 183 ? -5.480 6.650 -3.819 1.00 89.25 183 GLN A N 1
ATOM 1507 C CA . GLN A 1 183 ? -5.305 7.998 -4.355 1.00 89.25 183 GLN A CA 1
ATOM 1508 C C . GLN A 1 183 ? -3.887 8.544 -4.127 1.00 89.25 183 GLN A C 1
ATOM 1510 O O . GLN A 1 183 ? -3.344 9.239 -4.988 1.00 89.25 183 GLN A O 1
ATOM 1515 N N . THR A 1 184 ? -3.270 8.228 -2.987 1.00 90.50 184 THR A N 1
ATOM 1516 C CA . THR A 1 184 ? -2.017 8.848 -2.540 1.00 90.50 184 THR A CA 1
ATOM 1517 C C . THR A 1 184 ? -0.776 7.981 -2.736 1.00 90.50 184 THR A C 1
ATOM 1519 O O . THR A 1 184 ? 0.324 8.428 -2.456 1.00 90.50 184 THR A O 1
ATOM 1522 N N . THR A 1 185 ? -0.858 6.755 -3.234 1.00 93.25 185 THR A N 1
ATOM 1523 C CA . THR A 1 185 ? 0.378 5.951 -3.394 1.00 93.25 185 THR A CA 1
ATOM 1524 C C . THR A 1 185 ? 0.501 5.299 -4.752 1.00 93.25 185 THR A C 1
ATOM 1526 O O . THR A 1 185 ? 1.564 4.786 -5.090 1.00 93.25 185 THR A O 1
ATOM 1529 N N . GLY A 1 186 ? -0.580 5.316 -5.536 1.00 93.44 186 GLY A N 1
ATOM 1530 C CA . GLY A 1 186 ? -0.617 4.606 -6.800 1.00 93.44 186 GLY A CA 1
ATOM 1531 C C . GLY A 1 186 ? -0.496 3.094 -6.631 1.00 93.44 186 GLY A C 1
ATOM 1532 O O . GLY A 1 186 ? -0.055 2.456 -7.572 1.00 93.44 186 GLY A O 1
ATOM 1533 N N . ILE A 1 187 ? -0.903 2.513 -5.494 1.00 95.56 187 ILE A N 1
ATOM 1534 C CA . ILE A 1 187 ? -0.831 1.063 -5.205 1.00 95.56 187 ILE A CA 1
ATOM 1535 C C . ILE A 1 187 ? -1.412 0.167 -6.321 1.00 95.56 187 ILE A C 1
ATOM 1537 O O . ILE A 1 187 ? -0.960 -0.952 -6.557 1.00 95.56 187 ILE A O 1
ATOM 1541 N N . GLU A 1 188 ? -2.388 0.668 -7.084 1.00 94.38 188 GLU A N 1
ATOM 1542 C CA . GLU A 1 188 ? -2.987 -0.039 -8.227 1.00 94.38 188 GLU A CA 1
ATOM 1543 C C . GLU A 1 188 ? -2.170 0.090 -9.527 1.00 94.38 188 GLU A C 1
ATOM 1545 O O . GLU A 1 188 ? -2.451 -0.591 -10.514 1.00 94.38 188 GLU A O 1
ATOM 1550 N N . LYS A 1 189 ? -1.139 0.936 -9.550 1.00 93.38 189 LYS A N 1
ATOM 1551 C CA . LYS A 1 189 ? -0.421 1.392 -10.749 1.00 93.38 189 LYS A CA 1
ATOM 1552 C C . LYS A 1 189 ? 0.905 0.669 -10.998 1.00 93.38 189 LYS A C 1
ATOM 1554 O O . LYS A 1 189 ? 1.624 1.040 -11.918 1.00 93.38 189 LYS A O 1
ATOM 1559 N N . CYS A 1 190 ? 1.209 -0.408 -10.271 1.00 93.00 190 CYS A N 1
ATOM 1560 C CA . CYS A 1 190 ? 2.253 -1.343 -10.698 1.00 93.00 190 CYS A CA 1
ATOM 1561 C C . CYS A 1 190 ? 1.785 -2.173 -11.900 1.00 93.00 190 CYS A C 1
ATOM 1563 O O . CYS A 1 190 ? 0.839 -2.963 -11.787 1.00 93.00 190 CYS A O 1
ATOM 1565 N N . TYR A 1 191 ? 2.462 -2.002 -13.037 1.00 91.19 191 TYR A N 1
ATOM 1566 C CA . TYR A 1 191 ? 2.160 -2.686 -14.299 1.00 91.19 191 TYR A CA 1
ATOM 1567 C C . TYR A 1 191 ? 2.952 -3.985 -14.519 1.00 91.19 191 TYR A C 1
ATOM 1569 O O . TYR A 1 191 ? 2.648 -4.710 -15.462 1.00 91.19 191 TYR A O 1
ATOM 1577 N N . SER A 1 192 ? 3.939 -4.296 -13.669 1.00 92.44 192 SER A N 1
ATOM 1578 C CA . SER A 1 192 ? 4.700 -5.553 -13.765 1.00 92.44 192 SER A CA 1
ATOM 1579 C C . SER A 1 192 ? 3.775 -6.763 -13.611 1.00 92.44 192 SER A C 1
ATOM 1581 O O . SER A 1 192 ? 2.866 -6.746 -12.785 1.00 92.44 192 SER A O 1
ATOM 1583 N N . THR A 1 193 ? 3.984 -7.827 -14.379 1.00 94.19 193 THR A N 1
ATOM 1584 C CA . THR A 1 193 ? 3.224 -9.077 -14.218 1.00 94.19 193 THR A CA 1
ATOM 1585 C C . THR A 1 193 ? 3.809 -9.993 -13.145 1.00 94.19 193 THR A C 1
ATOM 1587 O O . THR A 1 193 ? 3.093 -10.868 -12.668 1.00 94.19 193 THR A O 1
ATOM 1590 N N . LEU A 1 194 ? 5.059 -9.755 -12.730 1.00 95.38 194 LEU A N 1
ATOM 1591 C CA . LEU A 1 194 ? 5.773 -10.567 -11.745 1.00 95.38 194 LEU A CA 1
ATOM 1592 C C . LEU A 1 194 ? 5.214 -10.363 -10.332 1.00 95.38 194 LEU A C 1
ATOM 1594 O O . LEU A 1 194 ? 5.085 -9.223 -9.863 1.00 95.38 194 LEU A O 1
ATOM 1598 N N . ALA A 1 195 ? 4.978 -11.460 -9.617 1.00 94.31 195 ALA A N 1
ATOM 1599 C CA . ALA A 1 195 ? 4.478 -11.454 -8.249 1.00 94.31 195 ALA A CA 1
ATOM 1600 C C . ALA A 1 195 ? 5.411 -10.693 -7.306 1.00 94.31 195 ALA A C 1
ATOM 1602 O O . ALA A 1 195 ? 4.955 -9.810 -6.581 1.00 94.31 195 ALA A O 1
ATOM 1603 N N . ALA A 1 196 ? 6.720 -10.949 -7.375 1.00 95.00 196 ALA A N 1
ATOM 1604 C CA . ALA A 1 196 ? 7.712 -10.263 -6.545 1.00 95.00 196 ALA A CA 1
ATOM 1605 C C . ALA A 1 196 ? 7.675 -8.733 -6.728 1.00 95.00 196 ALA A C 1
ATOM 1607 O O . ALA A 1 196 ? 7.696 -7.978 -5.756 1.00 95.00 196 ALA A O 1
ATOM 1608 N N . SER A 1 197 ? 7.520 -8.262 -7.971 1.00 95.88 197 SER A N 1
ATOM 1609 C CA . SER A 1 197 ? 7.395 -6.828 -8.259 1.00 95.88 197 SER A CA 1
ATOM 1610 C C . SER A 1 197 ? 6.106 -6.216 -7.718 1.00 95.88 197 SER A C 1
ATOM 1612 O O . SER A 1 197 ? 6.125 -5.086 -7.228 1.00 95.88 197 SER A O 1
ATOM 1614 N N . GLN A 1 198 ? 4.986 -6.936 -7.815 1.00 95.94 198 GLN A N 1
ATOM 1615 C CA . GLN A 1 198 ? 3.710 -6.490 -7.256 1.00 95.94 198 GLN A CA 1
ATOM 1616 C C . GLN A 1 198 ? 3.765 -6.435 -5.726 1.00 95.94 198 GLN A C 1
ATOM 1618 O O . GLN A 1 198 ? 3.397 -5.413 -5.156 1.00 95.94 198 GLN A O 1
ATOM 1623 N N . LEU A 1 199 ? 4.288 -7.480 -5.076 1.00 95.62 199 LEU A N 1
ATOM 1624 C CA . LEU A 1 199 ? 4.476 -7.543 -3.622 1.00 95.62 199 LEU A CA 1
ATOM 1625 C C . LEU A 1 199 ? 5.339 -6.385 -3.117 1.00 95.62 199 LEU A C 1
ATOM 1627 O O . LEU A 1 199 ? 4.928 -5.660 -2.211 1.00 95.62 199 LEU A O 1
ATOM 1631 N N . THR A 1 200 ? 6.494 -6.161 -3.751 1.00 96.81 200 THR A N 1
ATOM 1632 C CA . THR A 1 200 ? 7.376 -5.045 -3.400 1.00 96.81 200 THR A CA 1
ATOM 1633 C C . THR A 1 200 ? 6.658 -3.711 -3.561 1.00 96.81 200 THR A C 1
ATOM 1635 O O . THR A 1 200 ? 6.687 -2.893 -2.647 1.00 96.81 200 THR A O 1
ATOM 1638 N N . HIS A 1 201 ? 5.973 -3.477 -4.684 1.00 97.12 201 HIS A N 1
ATOM 1639 C CA . HIS A 1 201 ? 5.248 -2.223 -4.884 1.00 97.12 201 HIS A CA 1
ATOM 1640 C C . HIS A 1 201 ? 4.151 -2.010 -3.834 1.00 97.12 201 HIS A C 1
ATOM 1642 O O . HIS A 1 201 ? 4.086 -0.929 -3.258 1.00 97.12 201 HIS A O 1
ATOM 1648 N N . ILE A 1 202 ? 3.343 -3.037 -3.546 1.00 97.00 202 ILE A N 1
ATOM 1649 C CA . ILE A 1 202 ? 2.290 -2.989 -2.523 1.00 97.00 202 ILE A CA 1
ATOM 1650 C C . ILE A 1 202 ? 2.893 -2.617 -1.168 1.00 97.00 202 ILE A C 1
ATOM 1652 O O . ILE A 1 202 ? 2.441 -1.658 -0.545 1.00 97.00 202 ILE A O 1
ATOM 1656 N N . PHE A 1 203 ? 3.957 -3.300 -0.741 1.00 97.31 203 PHE A N 1
ATOM 1657 C CA . PHE A 1 203 ? 4.636 -2.989 0.515 1.00 97.31 203 PHE A CA 1
ATOM 1658 C C . PHE A 1 203 ? 5.123 -1.534 0.571 1.00 97.31 203 PHE A C 1
ATOM 1660 O O . PHE A 1 203 ? 4.877 -0.833 1.555 1.00 97.31 203 PHE A O 1
ATOM 1667 N N . VAL A 1 204 ? 5.776 -1.045 -0.490 1.00 97.50 204 VAL A N 1
ATOM 1668 C CA . VAL A 1 204 ? 6.275 0.338 -0.510 1.00 97.50 204 VAL A CA 1
ATOM 1669 C C . VAL A 1 204 ? 5.136 1.359 -0.571 1.00 97.50 204 VAL A C 1
ATOM 1671 O O . VAL A 1 204 ? 5.269 2.437 0.006 1.00 97.50 204 VAL A O 1
ATOM 1674 N N . SER A 1 205 ? 3.996 1.027 -1.181 1.00 97.38 205 SER A N 1
ATOM 1675 C CA . SER A 1 205 ? 2.785 1.849 -1.112 1.00 97.38 205 SER A CA 1
ATOM 1676 C C . SER A 1 205 ? 2.278 1.994 0.324 1.00 97.38 205 SER A C 1
ATOM 1678 O O . SER A 1 205 ? 1.985 3.111 0.740 1.00 97.38 205 SER A O 1
ATOM 1680 N N . PHE A 1 206 ? 2.249 0.921 1.120 1.00 97.62 206 PHE A N 1
ATOM 1681 C CA . PHE A 1 206 ? 1.908 1.024 2.545 1.00 97.62 206 PHE A CA 1
ATOM 1682 C C . PHE A 1 206 ? 2.894 1.910 3.316 1.00 97.62 206 PHE A C 1
ATOM 1684 O O . PHE A 1 206 ? 2.473 2.765 4.091 1.00 97.62 206 PHE A O 1
ATOM 1691 N N . LEU A 1 207 ? 4.201 1.780 3.068 1.00 96.62 207 LEU A N 1
ATOM 1692 C CA . LEU A 1 207 ? 5.198 2.651 3.702 1.00 96.62 207 LEU A CA 1
ATOM 1693 C C . LEU A 1 207 ? 5.054 4.121 3.293 1.00 96.62 207 LEU A C 1
ATOM 1695 O O . LEU A 1 207 ? 5.183 5.013 4.132 1.00 96.62 207 LEU A O 1
ATOM 1699 N N . ALA A 1 208 ? 4.784 4.381 2.013 1.00 95.88 208 ALA A N 1
ATOM 1700 C CA . ALA A 1 208 ? 4.511 5.722 1.514 1.00 95.88 208 ALA A CA 1
ATOM 1701 C C . ALA A 1 208 ? 3.271 6.319 2.195 1.00 95.88 208 ALA A C 1
ATOM 1703 O O . ALA A 1 208 ? 3.302 7.475 2.615 1.00 95.88 208 ALA A O 1
ATOM 1704 N N . PHE A 1 209 ? 2.219 5.513 2.360 1.00 95.56 209 PHE A N 1
ATOM 1705 C CA . PHE A 1 209 ? 1.011 5.903 3.075 1.00 95.56 209 PHE A CA 1
ATOM 1706 C C . PHE A 1 209 ? 1.291 6.248 4.537 1.00 95.56 209 PHE A C 1
ATOM 1708 O O . PHE A 1 209 ? 0.924 7.329 4.976 1.00 95.56 209 PHE A O 1
ATOM 1715 N N . ILE A 1 210 ? 1.995 5.381 5.272 1.00 94.88 210 ILE A N 1
ATOM 1716 C CA . ILE A 1 210 ? 2.330 5.620 6.684 1.00 94.88 210 ILE A CA 1
ATOM 1717 C C . ILE A 1 210 ? 3.115 6.918 6.838 1.00 94.88 210 ILE A C 1
ATOM 1719 O O . ILE A 1 210 ? 2.800 7.716 7.709 1.00 94.88 210 ILE A O 1
ATOM 1723 N N . LYS A 1 211 ? 4.096 7.182 5.966 1.00 94.06 211 LYS A N 1
ATOM 1724 C CA . LYS A 1 211 ? 4.845 8.446 6.004 1.00 94.06 211 LYS A CA 1
ATOM 1725 C C . LYS A 1 211 ? 3.950 9.668 5.789 1.00 94.06 211 LYS A C 1
ATOM 1727 O O . LYS A 1 211 ? 4.132 10.673 6.475 1.00 94.06 211 LYS A O 1
ATOM 1732 N N . LEU A 1 212 ? 3.012 9.592 4.843 1.00 92.31 212 LEU A N 1
ATOM 1733 C CA . LEU A 1 212 ? 2.025 10.649 4.613 1.00 92.31 212 LEU A CA 1
ATOM 1734 C C . LEU A 1 212 ? 1.113 10.829 5.832 1.00 92.31 212 LEU A C 1
ATOM 1736 O O . LEU A 1 212 ? 0.867 11.958 6.245 1.00 92.31 212 LEU A O 1
ATOM 1740 N N . GLU A 1 213 ? 0.670 9.731 6.434 1.00 91.94 213 GLU A N 1
ATOM 1741 C CA . GLU A 1 213 ? -0.253 9.741 7.564 1.00 91.94 213 GLU A CA 1
ATOM 1742 C C . GLU A 1 213 ? 0.400 10.247 8.851 1.00 91.94 213 GLU A C 1
ATOM 1744 O O . GLU A 1 213 ? -0.133 11.137 9.507 1.00 91.94 213 GLU A O 1
ATOM 1749 N N . THR A 1 214 ? 1.603 9.771 9.180 1.00 91.31 214 THR A N 1
ATOM 1750 C CA . THR A 1 214 ? 2.385 10.281 10.314 1.00 91.31 214 THR A CA 1
ATOM 1751 C C . THR A 1 214 ? 2.581 11.788 10.206 1.00 91.31 214 THR A C 1
ATOM 1753 O O . THR A 1 214 ? 2.510 12.507 11.203 1.00 91.31 214 THR A O 1
ATOM 1756 N N . ARG A 1 215 ? 2.806 12.286 8.988 1.00 90.00 215 ARG A N 1
ATOM 1757 C CA . ARG A 1 215 ? 2.911 13.717 8.750 1.00 90.00 215 ARG A 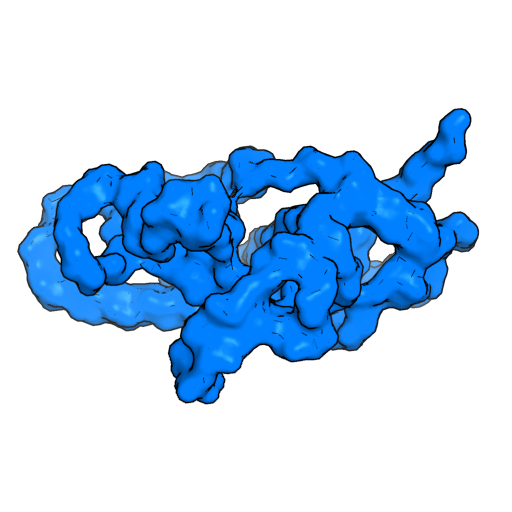CA 1
ATOM 1758 C C . ARG A 1 215 ? 1.577 14.431 8.933 1.00 90.00 215 ARG A C 1
ATOM 1760 O O . ARG A 1 215 ? 1.553 15.454 9.605 1.00 90.00 215 ARG A O 1
ATOM 1767 N N . ARG A 1 216 ? 0.489 13.886 8.387 1.00 88.44 216 ARG A N 1
ATOM 1768 C CA . ARG A 1 216 ? -0.860 14.440 8.536 1.00 88.44 216 ARG A CA 1
ATOM 1769 C C . ARG A 1 216 ? -1.249 14.585 10.009 1.00 88.44 216 ARG A C 1
ATOM 1771 O O . ARG A 1 216 ? -1.721 15.648 10.395 1.00 88.44 216 ARG A O 1
ATOM 1778 N N . ILE A 1 217 ? -0.981 13.558 10.820 1.00 88.06 217 ILE A N 1
ATOM 1779 C CA . ILE A 1 217 ? -1.216 13.557 12.272 1.00 88.06 217 ILE A CA 1
ATOM 1780 C C . ILE A 1 217 ? -0.351 14.626 12.953 1.00 88.06 217 ILE A C 1
ATOM 1782 O O . ILE A 1 217 ? -0.855 15.440 13.722 1.00 88.06 217 ILE A O 1
ATOM 1786 N N . LYS A 1 218 ? 0.948 14.679 12.627 1.00 87.94 218 LYS A N 1
ATOM 1787 C CA . LYS A 1 218 ? 1.881 15.661 13.203 1.00 87.94 218 LYS A CA 1
ATOM 1788 C C . LYS A 1 218 ? 1.511 17.110 12.864 1.00 87.94 218 LYS A C 1
ATOM 1790 O O . LYS A 1 218 ? 1.703 17.992 13.694 1.00 87.94 218 LYS A O 1
ATOM 1795 N N . GLU A 1 219 ? 1.021 17.353 11.652 1.00 85.38 219 GLU A N 1
ATOM 1796 C CA . GLU A 1 219 ? 0.636 18.678 11.148 1.00 85.38 219 GLU A CA 1
ATOM 1797 C C . GLU A 1 219 ? -0.846 19.010 11.407 1.00 85.38 219 GLU A C 1
ATOM 1799 O O . GLU A 1 219 ? -1.290 20.092 11.036 1.00 85.38 219 GLU A O 1
ATOM 1804 N N . GLN A 1 220 ? -1.602 18.110 12.052 1.00 80.62 220 GLN A N 1
ATOM 1805 C CA . GLN A 1 220 ? -3.033 18.261 12.360 1.00 80.62 220 GLN A CA 1
ATOM 1806 C C . GLN A 1 220 ? -3.895 18.603 11.129 1.00 80.62 220 GLN A C 1
ATOM 1808 O O . GLN A 1 220 ? -4.843 19.386 11.194 1.00 80.62 220 GLN A O 1
ATOM 1813 N N . ILE A 1 221 ? -3.566 18.008 9.979 1.00 77.69 221 ILE A N 1
ATOM 1814 C CA . ILE A 1 221 ? -4.276 18.249 8.719 1.00 77.69 221 ILE A CA 1
ATOM 1815 C C . ILE A 1 221 ? -5.533 17.373 8.654 1.00 77.69 221 ILE A C 1
ATOM 1817 O O . ILE A 1 221 ? -5.478 16.147 8.803 1.00 77.69 221 ILE A O 1
ATOM 1821 N N . SER A 1 222 ? -6.678 18.002 8.380 1.00 70.12 222 SER A N 1
ATOM 1822 C CA . SER A 1 222 ? -7.947 17.301 8.195 1.00 70.12 222 SER A CA 1
ATOM 1823 C C . SER A 1 222 ? -8.064 16.709 6.787 1.00 70.12 222 SER A C 1
ATOM 1825 O O . SER A 1 222 ? -7.757 17.345 5.777 1.00 70.12 222 SER A O 1
ATOM 1827 N N . GLY A 1 223 ? -8.540 15.465 6.720 1.00 64.38 223 GLY A N 1
ATOM 1828 C CA . GLY A 1 223 ? -8.748 14.757 5.461 1.00 64.38 223 GLY A CA 1
ATOM 1829 C C . GLY A 1 223 ? -7.460 14.292 4.772 1.00 64.38 223 GLY A C 1
ATOM 1830 O O . GLY A 1 223 ? -6.345 14.734 5.041 1.00 64.38 223 GLY A O 1
ATOM 1831 N N . MET A 1 224 ? -7.624 13.345 3.852 1.00 64.69 224 MET A N 1
ATOM 1832 C CA . MET A 1 224 ? -6.510 12.664 3.202 1.00 64.69 224 MET A CA 1
ATOM 1833 C C . MET A 1 224 ? -6.252 13.250 1.814 1.00 64.69 224 MET A C 1
ATOM 1835 O O . MET A 1 224 ? -6.931 12.922 0.843 1.00 64.69 224 MET A O 1
ATOM 1839 N N . SER A 1 225 ? -5.265 14.139 1.712 1.00 58.97 225 SER A N 1
ATOM 1840 C CA . SER A 1 225 ? -4.850 14.742 0.443 1.00 58.97 225 SER A CA 1
ATOM 1841 C C . SER A 1 225 ? -3.336 14.904 0.388 1.00 58.97 225 SER A C 1
ATOM 1843 O O . SER A 1 225 ? -2.713 15.351 1.343 1.00 58.97 225 SER A O 1
ATOM 1845 N N . LYS A 1 226 ? -2.734 14.585 -0.763 1.00 56.53 226 LYS A N 1
ATOM 1846 C CA . LYS A 1 226 ? -1.293 14.776 -1.001 1.00 56.53 226 LYS A CA 1
ATOM 1847 C C . LYS A 1 226 ? -0.869 16.243 -1.044 1.00 56.53 226 LYS A C 1
ATOM 1849 O O . LYS A 1 226 ? 0.245 16.557 -0.646 1.00 56.53 226 LYS A O 1
ATOM 1854 N N . LYS A 1 227 ? -1.729 17.121 -1.574 1.00 55.62 227 LYS A N 1
ATOM 1855 C CA . LYS A 1 227 ? -1.416 18.541 -1.809 1.00 55.62 227 LYS A CA 1
ATOM 1856 C C . LYS A 1 227 ? -1.032 19.307 -0.533 1.00 55.62 227 LYS A C 1
ATOM 1858 O O . LYS A 1 227 ? -0.018 19.987 -0.584 1.00 55.62 227 LYS A O 1
ATOM 1863 N N . PRO A 1 228 ? -1.758 19.186 0.594 1.00 53.22 228 PRO A N 1
ATOM 1864 C CA . PRO A 1 228 ? -1.360 19.838 1.841 1.00 53.22 228 PRO A CA 1
ATOM 1865 C C . PRO A 1 228 ? -0.169 19.160 2.545 1.00 53.22 228 PRO A C 1
ATOM 1867 O O . PRO A 1 228 ? 0.407 19.754 3.443 1.00 53.22 228 PRO A O 1
ATOM 1870 N N . LEU A 1 229 ? 0.220 17.940 2.143 1.00 52.81 229 LEU A N 1
ATOM 1871 C CA . LEU A 1 229 ? 1.229 17.110 2.822 1.00 52.81 229 LEU A CA 1
ATOM 1872 C C . LEU A 1 229 ? 2.609 17.110 2.145 1.00 52.81 229 LEU A C 1
ATOM 1874 O O . LEU A 1 229 ? 3.476 16.326 2.527 1.00 52.81 229 LEU A O 1
ATOM 1878 N N . LEU A 1 230 ? 2.851 17.943 1.135 1.00 54.91 230 LEU A N 1
ATOM 1879 C CA . LEU A 1 230 ? 4.162 18.121 0.500 1.00 54.91 230 LEU A CA 1
ATOM 1880 C C . LEU A 1 230 ? 4.597 19.571 0.750 1.00 54.91 230 LEU A C 1
ATOM 1882 O O . LEU A 1 230 ? 3.871 20.464 0.331 1.00 54.91 230 LEU A O 1
ATOM 1886 N N . PRO A 1 231 ? 5.724 19.852 1.441 1.00 49.66 231 PRO A N 1
ATOM 1887 C CA . PRO A 1 231 ? 6.220 21.215 1.519 1.00 49.66 231 PRO A CA 1
ATOM 1888 C C . PRO A 1 231 ? 6.798 21.578 0.139 1.00 49.66 231 PRO A C 1
ATOM 1890 O O . PRO A 1 231 ? 7.280 20.698 -0.585 1.00 49.66 231 PRO A O 1
ATOM 1893 N N . ASP A 1 232 ? 6.859 22.860 -0.206 1.00 42.53 232 ASP A N 1
ATOM 1894 C CA . ASP A 1 232 ? 7.509 23.306 -1.452 1.00 42.53 232 ASP A CA 1
ATOM 1895 C C . ASP A 1 232 ? 8.960 22.781 -1.581 1.00 42.53 232 ASP A C 1
ATOM 1897 O O . ASP A 1 232 ? 9.470 22.550 -2.675 1.00 42.53 232 ASP A O 1
ATOM 1901 N N . PHE A 1 233 ? 9.597 22.453 -0.451 1.00 32.81 233 PHE A N 1
ATOM 1902 C CA . PHE A 1 233 ? 10.924 21.840 -0.371 1.00 32.81 233 PHE A CA 1
ATOM 1903 C C . PHE A 1 233 ? 11.033 20.408 -0.950 1.00 32.81 233 PHE A C 1
ATOM 1905 O O . PHE A 1 233 ? 12.074 20.070 -1.513 1.00 32.81 233 PHE A O 1
ATOM 1912 N N . LEU A 1 234 ? 9.994 19.554 -0.861 1.00 38.50 234 LEU A N 1
ATOM 1913 C CA . LEU A 1 234 ? 10.037 18.223 -1.512 1.00 38.50 234 LEU A CA 1
ATOM 1914 C C . LEU A 1 234 ? 9.845 18.325 -3.027 1.00 38.50 234 LEU A C 1
ATOM 1916 O O . LEU A 1 234 ? 10.403 17.504 -3.749 1.00 38.50 234 LEU A O 1
ATOM 1920 N N . LEU A 1 235 ? 9.088 19.319 -3.504 1.00 39.47 235 LEU A N 1
ATOM 1921 C CA . LEU A 1 235 ? 8.957 19.600 -4.937 1.00 39.47 235 LEU A CA 1
ATOM 1922 C C . LEU A 1 235 ? 10.308 20.020 -5.532 1.00 39.47 235 LEU A C 1
ATOM 1924 O O . LEU A 1 235 ? 10.679 19.538 -6.595 1.00 39.47 235 LEU A O 1
ATOM 1928 N N . LEU A 1 236 ? 11.086 20.820 -4.798 1.00 29.59 236 LEU A N 1
ATOM 1929 C CA . LEU A 1 236 ? 12.424 21.263 -5.209 1.00 29.59 236 LEU A CA 1
ATOM 1930 C C . LEU A 1 236 ? 13.492 20.158 -5.222 1.00 29.59 236 LEU A C 1
ATOM 1932 O O . LEU A 1 236 ? 14.510 20.324 -5.875 1.00 29.59 236 LEU A O 1
ATOM 1936 N N . THR A 1 237 ? 13.292 19.043 -4.510 1.00 31.09 237 THR A N 1
ATOM 1937 C CA . THR A 1 237 ? 14.275 17.935 -4.482 1.00 31.09 237 THR A CA 1
ATOM 1938 C C . THR A 1 237 ? 14.031 16.907 -5.603 1.00 31.09 237 THR A C 1
ATOM 1940 O O . THR A 1 237 ? 14.798 15.959 -5.753 1.00 31.09 237 THR A O 1
ATOM 1943 N N . ILE A 1 238 ? 12.925 17.043 -6.342 1.00 35.91 238 ILE A N 1
ATOM 1944 C CA . ILE A 1 238 ? 12.442 16.069 -7.340 1.00 35.91 238 ILE A CA 1
ATOM 1945 C C . ILE A 1 238 ? 12.407 16.671 -8.756 1.00 35.91 238 ILE A C 1
ATOM 1947 O O . ILE A 1 238 ? 12.304 15.923 -9.728 1.00 35.91 238 ILE A O 1
ATOM 1951 N N . CYS A 1 239 ? 12.520 17.997 -8.870 1.00 35.03 239 CYS A N 1
ATOM 1952 C CA . CYS A 1 239 ? 12.696 18.723 -10.127 1.00 35.03 239 CYS A CA 1
ATOM 1953 C C . CYS A 1 239 ? 14.174 18.975 -10.431 1.00 35.03 239 CYS A C 1
ATOM 1955 O O . CYS A 1 239 ? 14.927 19.256 -9.473 1.00 35.03 239 CYS A O 1
#

Solvent-accessible surface area (backbone atoms only — not comparable to full-atom values): 13977 Å² total; per-residue (Å²): 130,85,78,76,76,48,46,72,68,58,56,24,52,48,32,54,70,55,87,80,68,70,43,44,65,46,50,41,73,41,45,85,54,90,86,48,50,37,65,42,38,51,47,41,27,51,70,46,87,75,55,50,72,60,46,30,73,71,41,54,87,76,56,61,89,88,55,60,42,35,44,51,54,71,47,74,34,66,32,74,85,51,86,76,27,68,66,44,40,80,40,78,34,82,91,71,76,40,77,38,35,17,40,37,35,43,36,33,32,38,31,66,83,86,49,76,45,68,48,40,59,44,78,65,50,47,92,80,68,76,44,51,75,65,48,58,47,43,78,74,42,95,76,89,76,86,94,71,83,53,70,53,64,94,62,85,79,79,78,52,69,67,60,55,54,54,48,56,63,51,53,53,48,59,52,52,45,54,53,36,45,48,73,52,25,43,52,53,46,66,82,64,39,49,47,45,28,44,49,31,46,44,53,39,23,52,54,26,40,48,57,53,43,57,45,32,63,74,69,70,53,82,77,87,57,63,76,87,73,52,59,76,66,60,56,62,59,43,102

Sequence (239 aa):
MQKQKCSLPLYTNFLIANQNRYSGVELSKVAPFEDISHDSISRFLASSNFTPSQLWNQVKPLVDKTTGYVICDDTLLDKRYSKANELAKKQYSGKEHKVMNGISLVNLLWTKGDEFIPIDYRIYQRENDDKTKNDHFHDKIVHTNGDITYVASNDLTLTDYDTFTEHFHQRWKIEEFHRGIKQTTGIEKCYSTLAASQLTHIFVSFLAFIKLETRRIKEQISGMSKKPLLPDFLLLTIC

Secondary structure (DSSP, 8-state):
-------HHHHHHHHHH-SS--SHHHHHHH-SSTT--HHHHHHHHHH----HHHHHHHHGGG--SSS-EEEEEEEEEE-TT-TT-SS-EEEEETTTTEEEEEEEEEEEEEESSS-EEEEEEEE--HHHH---HHHHHHTTS----SS---EE-S-TT---HHHHHHHHHHHHHHHHHHHHHHHHH-GGG-----HHHHHHHHHHHHHHHHHHHHHHHHTT--S--SGGGS-HHHHHTT-

Nearest PDB structures (foldseek):
  3kf8-assembly1_B  TM=2.944E-01  e=2.580E+00  Candida tropicalis MYA-3404
  6koi-assembly2_D  TM=1.910E-01  e=2.062E+00  Homo sapiens